Protein AF-X0JED9-F1 (afdb_monomer)

Organism: Fusarium odoratissimum (strain NRRL 54006) (NCBI:txid1089451)

InterPro domains:
  IPR029058 Alpha/Beta hydrolase fold [G3DSA:3.40.50.1820] (2-288)
  IPR029058 Alpha/Beta hydrolase fold [SSF53474] (57-194)

Mean predicted aligned error: 8.07 Å

Radius of gyration: 22.54 Å; Cα contacts (8 Å, |Δi|>4): 363; chains: 1; bounding box: 73×52×58 Å

Nearest PDB structures (foldseek):
  9cf0-assembly1_P  TM=1.357E-01  e=6.169E+00  Parasitella parasitica

Foldseek 3Di:
DCVVDPPVVVVVVCVVVLNDDDDDDQPVQQWHQDPAPLGIDGDDDPCPPDPPDDPPPQQDADEFEDEQQACLVLLVLLLDDLVRLLVLLQVLDPHSVLSVVLCVLLVSDNPDDSVSNSNSVRNLLRCLPPVLSSVVVLVRQLVVQLVVCVVVVHHSQLRNYAYEYEQAFQLDDDPGHLGRYRCSCVCQ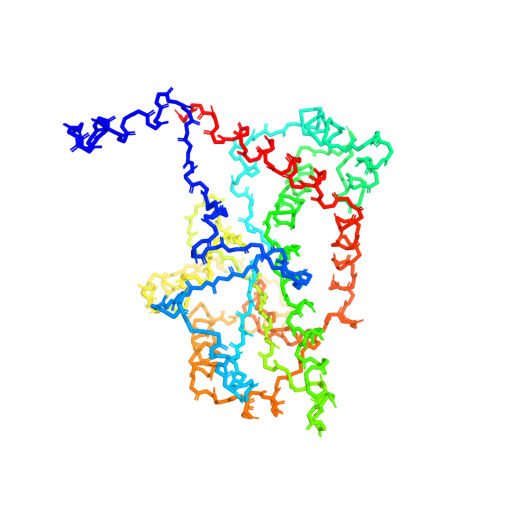QPCPCVVVQVVSQVVVVVVPDDDDPDPPPPPPPLDGSNVLSVVNNCVVVCSVPDGSVRCSVPDGSQWYFYQHRSRDTDIDGCVPDPVNVSSVVSSVSCVVCVSSSVSSSCSSSSSSSSDDD

Sequence (309 aa):
MLGRIPAKDLVNSISELHWAFFVLVIDQLTIRDSNLSCGISVHLGQDGLSDQTKSADENIQVMLSSTDQEFRDFARMANWNFPKFHSLVASSYPSQAAAEEVLEAYGILPTSSDAELFEAFSEFISDATMLHKVYRASEFFKTHRGKQALLHGKDPKHVGVQYCHFEFGNPFSGPMQGIAHHGVELIYAFGNFHNALEKADQELTEAAIPEIPSNAEAAEERKSNIDLGCELQDMLIRFVVEDCRETDQRADPDEIATFRHDRSVRMESWSSSEKWVARTKKFKLLDKDFNSLTTATKKLVGGVIGMRL

pLDDT: mean 85.27, std 15.2, range [36.62, 97.94]

Solvent-accessible surface area (backbone atoms only — not comparable to full-atom values): 17630 Å² total; per-residue (Å²): 125,70,94,76,57,54,70,68,59,57,58,51,47,31,64,78,65,52,50,81,73,89,72,90,66,78,70,72,68,48,30,26,80,34,96,55,100,71,59,56,40,78,50,92,67,90,57,89,82,51,94,70,73,70,74,90,78,74,71,74,66,44,77,47,71,45,43,68,29,43,31,37,68,56,44,60,73,51,66,69,51,65,72,61,48,50,52,52,40,33,77,32,34,101,36,61,68,65,28,49,57,55,35,55,76,45,61,53,48,95,83,51,51,75,68,54,39,50,54,25,48,13,49,50,47,12,34,74,71,43,50,42,55,51,50,51,51,50,53,48,50,47,54,55,39,19,53,52,22,53,77,70,76,42,62,47,69,54,4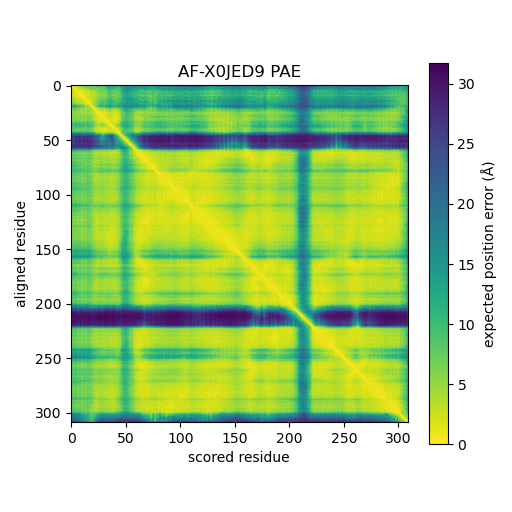8,35,50,46,42,38,37,37,40,39,33,32,77,55,91,61,101,54,45,65,38,17,32,62,70,46,64,62,56,34,56,72,60,85,38,54,74,61,35,53,49,43,48,50,54,57,61,64,68,69,67,82,86,80,82,90,65,89,79,76,72,66,78,64,50,49,58,60,56,42,20,51,54,48,31,51,51,54,50,47,64,70,70,47,52,54,68,61,43,31,76,72,50,54,64,53,40,29,48,34,34,32,68,63,45,47,75,45,82,43,32,51,85,75,32,67,69,41,41,54,51,49,52,52,42,55,58,49,57,76,46,47,67,29,47,54,46,20,51,48,52,57,55,48,58,44,57,57,49,86,128

Structure (mmCIF, N/CA/C/O backbone):
data_AF-X0JED9-F1
#
_entry.id   AF-X0JED9-F1
#
loop_
_atom_site.group_PDB
_atom_site.id
_atom_site.type_symbol
_atom_site.label_atom_id
_atom_site.label_alt_id
_atom_site.label_comp_id
_atom_site.label_asym_id
_atom_site.label_entity_id
_atom_site.label_seq_id
_atom_site.pdbx_PDB_ins_code
_atom_site.Cartn_x
_atom_site.Cartn_y
_atom_site.Cartn_z
_atom_site.occupancy
_atom_site.B_iso_or_equiv
_atom_site.auth_seq_id
_atom_site.auth_comp_id
_atom_site.auth_asym_id
_atom_site.auth_atom_id
_atom_site.pdbx_PDB_model_num
ATOM 1 N N . MET A 1 1 ? -29.766 -2.935 -24.382 1.00 64.94 1 MET A N 1
ATOM 2 C CA . MET A 1 1 ? -29.352 -3.471 -25.702 1.00 64.94 1 MET A CA 1
ATOM 3 C C . MET A 1 1 ? -27.983 -4.171 -25.671 1.00 64.94 1 MET A C 1
ATOM 5 O O . MET A 1 1 ? -27.750 -5.003 -26.532 1.00 64.94 1 MET A O 1
ATOM 9 N N . LEU A 1 2 ? -27.133 -3.938 -24.655 1.00 79.19 2 LEU A N 1
ATOM 10 C CA . LEU A 1 2 ? -25.829 -4.611 -24.489 1.00 79.19 2 LEU A CA 1
ATOM 11 C C . LEU A 1 2 ? -25.910 -6.134 -24.255 1.00 79.19 2 LEU A C 1
ATOM 13 O O . LEU A 1 2 ? -25.037 -6.860 -24.703 1.00 79.19 2 LEU A O 1
ATOM 17 N N . GLY A 1 3 ? -26.982 -6.641 -23.631 1.00 83.94 3 GLY A N 1
ATOM 18 C CA . GLY A 1 3 ? -27.138 -8.073 -23.303 1.00 83.94 3 GLY A CA 1
ATOM 19 C C . GLY A 1 3 ? -27.306 -9.033 -24.492 1.00 83.94 3 GLY A C 1
ATOM 20 O O . GLY A 1 3 ? -27.598 -10.204 -24.286 1.00 83.94 3 GLY A O 1
ATOM 21 N N . ARG A 1 4 ? -27.179 -8.544 -25.731 1.00 90.88 4 ARG A N 1
ATOM 22 C CA . ARG A 1 4 ? -27.174 -9.356 -26.961 1.00 90.88 4 ARG A CA 1
ATOM 23 C C . ARG A 1 4 ? -25.842 -9.283 -27.713 1.00 90.88 4 ARG A C 1
ATOM 25 O O . ARG A 1 4 ? -25.701 -9.943 -28.737 1.00 90.88 4 ARG A O 1
ATOM 32 N N . ILE A 1 5 ? -24.900 -8.468 -27.238 1.00 90.12 5 ILE A N 1
ATOM 33 C CA . ILE A 1 5 ? -23.574 -8.324 -27.837 1.00 90.12 5 ILE A CA 1
ATOM 34 C C . ILE A 1 5 ? -22.709 -9.500 -27.358 1.00 90.12 5 ILE A C 1
ATOM 36 O O . ILE A 1 5 ? -22.703 -9.786 -26.157 1.00 90.12 5 ILE A O 1
ATOM 40 N N . PRO A 1 6 ? -21.985 -10.194 -28.252 1.00 93.12 6 PRO A N 1
ATOM 41 C CA . PRO A 1 6 ? -21.033 -11.223 -27.855 1.00 93.12 6 PRO A CA 1
ATOM 42 C C . PRO A 1 6 ? -20.007 -10.694 -26.846 1.00 93.12 6 PRO A C 1
ATOM 44 O O . PRO A 1 6 ? -19.485 -9.591 -26.993 1.00 93.12 6 PRO A O 1
ATOM 47 N N . ALA A 1 7 ? -19.658 -11.504 -25.842 1.00 90.50 7 ALA A N 1
ATOM 48 C CA . ALA A 1 7 ? -18.704 -11.107 -24.802 1.00 90.50 7 ALA A CA 1
ATOM 49 C C . ALA A 1 7 ? -17.351 -10.649 -25.376 1.00 90.50 7 ALA A C 1
ATOM 51 O O . ALA A 1 7 ? -16.759 -9.699 -24.876 1.00 90.50 7 ALA A O 1
ATOM 52 N N . LYS A 1 8 ? -16.896 -11.277 -26.468 1.00 90.81 8 LYS A N 1
ATOM 53 C CA . LYS A 1 8 ? -15.679 -10.875 -27.185 1.00 90.81 8 LYS A CA 1
ATOM 54 C C . LYS A 1 8 ? -15.751 -9.428 -27.676 1.00 90.81 8 LYS A C 1
ATOM 56 O O . LYS A 1 8 ? -14.787 -8.690 -27.518 1.00 90.81 8 LYS A O 1
ATOM 61 N N . ASP A 1 9 ? -16.885 -9.022 -28.232 1.00 89.50 9 ASP A N 1
ATOM 62 C CA . ASP A 1 9 ? -17.054 -7.676 -28.780 1.00 89.50 9 ASP A CA 1
ATOM 63 C C . ASP A 1 9 ? -17.159 -6.641 -27.651 1.00 89.50 9 ASP A C 1
ATOM 65 O O . ASP A 1 9 ? -16.608 -5.548 -27.760 1.00 89.50 9 ASP A O 1
ATOM 69 N N . LEU A 1 10 ? -17.767 -7.013 -26.517 1.00 86.19 10 LEU A N 1
ATOM 70 C CA . LEU A 1 10 ? -17.747 -6.192 -25.302 1.00 86.19 10 LEU A CA 1
ATOM 71 C C . LEU A 1 10 ? -16.317 -5.994 -24.779 1.00 86.19 10 LEU A C 1
ATOM 73 O O . LEU A 1 10 ? -15.937 -4.868 -24.472 1.00 86.19 10 LEU A O 1
ATOM 77 N N . VAL A 1 11 ? -15.500 -7.048 -24.726 1.00 83.94 11 VAL A N 1
ATOM 78 C CA . VAL A 1 11 ? -14.093 -6.938 -24.305 1.00 83.94 11 VAL A CA 1
ATOM 79 C C . VAL A 1 11 ? -13.272 -6.117 -25.301 1.00 83.94 11 VAL A C 1
ATOM 81 O O . VAL A 1 11 ? -12.475 -5.283 -24.888 1.00 83.94 11 VAL A O 1
ATOM 84 N N . ASN A 1 12 ? -13.492 -6.276 -26.605 1.00 84.25 12 ASN A N 1
ATOM 85 C CA . ASN A 1 12 ? -12.796 -5.466 -27.608 1.00 84.25 12 ASN A CA 1
ATOM 86 C C . ASN A 1 12 ? -13.137 -3.975 -27.474 1.00 84.25 12 ASN A C 1
ATOM 88 O O . ASN A 1 12 ? -12.248 -3.132 -27.586 1.00 84.25 12 ASN A O 1
ATOM 92 N N . SER A 1 13 ? -14.393 -3.649 -27.148 1.00 81.81 13 SER A N 1
ATOM 93 C CA . SER A 1 13 ? -14.812 -2.258 -26.951 1.00 81.81 13 SER A CA 1
ATOM 94 C C . SER A 1 13 ? -14.071 -1.558 -25.805 1.00 81.81 13 SER A C 1
ATOM 96 O O . SER A 1 13 ? -13.853 -0.354 -25.865 1.00 81.81 13 SER A O 1
ATOM 98 N N . ILE A 1 14 ? -13.611 -2.300 -24.790 1.00 78.31 14 ILE A N 1
ATOM 99 C CA . ILE A 1 14 ? -12.797 -1.768 -23.685 1.00 78.31 14 ILE A CA 1
ATOM 100 C C . ILE A 1 14 ? -11.482 -1.189 -24.230 1.00 78.31 14 ILE A C 1
ATOM 102 O O . ILE A 1 14 ? -11.111 -0.064 -23.894 1.00 78.31 14 ILE A O 1
ATOM 106 N N . SER A 1 15 ? -10.825 -1.921 -25.135 1.00 71.50 15 SER A N 1
ATOM 107 C CA . SER A 1 15 ? -9.598 -1.469 -25.796 1.00 71.50 15 SER A CA 1
ATOM 108 C C . SER A 1 15 ? -9.847 -0.260 -26.703 1.00 71.50 15 SER A C 1
ATOM 110 O O . SER A 1 15 ? -9.086 0.705 -26.643 1.00 71.50 15 SER A O 1
ATOM 112 N N . GLU A 1 16 ? -10.929 -0.273 -27.490 1.00 74.62 16 GLU A N 1
ATOM 113 C CA . GLU A 1 16 ? -11.302 0.843 -28.375 1.00 74.62 16 GLU A CA 1
ATOM 114 C C . GLU A 1 16 ? -11.632 2.128 -27.604 1.00 74.62 16 GLU A C 1
ATOM 116 O O . GLU A 1 16 ? -11.324 3.229 -28.057 1.00 74.62 16 GLU A O 1
ATOM 121 N N . LEU A 1 17 ? -12.235 1.992 -26.422 1.00 71.00 17 LEU A N 1
ATOM 122 C CA . LEU A 1 17 ? -12.602 3.109 -25.554 1.00 71.00 17 LEU A CA 1
ATOM 123 C C . LEU A 1 17 ? -11.447 3.589 -24.665 1.00 71.00 17 LEU A C 1
ATOM 125 O O . LEU A 1 17 ? -11.649 4.511 -23.876 1.00 71.00 17 LEU A O 1
ATOM 129 N N . HIS A 1 18 ? -10.261 2.973 -24.759 1.00 64.56 18 HIS A N 1
ATOM 130 C CA . HIS A 1 18 ? -9.149 3.191 -23.824 1.00 64.56 18 HIS A CA 1
ATOM 131 C C . HIS A 1 18 ? -9.581 3.066 -22.352 1.00 64.56 18 HIS A C 1
ATOM 133 O O . HIS A 1 18 ? -9.071 3.739 -21.455 1.00 64.56 18 HIS A O 1
ATOM 139 N N . TRP A 1 19 ? -10.562 2.203 -22.108 1.00 64.38 19 TRP A N 1
ATOM 140 C CA . TRP A 1 19 ? -11.079 1.899 -20.788 1.00 64.38 19 TRP A CA 1
ATOM 141 C C . TRP A 1 19 ? -10.193 0.787 -20.221 1.00 64.38 19 TRP A C 1
ATOM 143 O O . TRP A 1 19 ? -10.040 -0.226 -20.880 1.00 64.38 19 TRP A O 1
ATOM 153 N N . ALA A 1 20 ? -9.587 0.916 -19.036 1.00 60.31 20 ALA A N 1
ATOM 154 C CA . ALA A 1 20 ? -8.861 -0.228 -18.440 1.00 60.31 20 ALA A CA 1
ATOM 155 C C . ALA A 1 20 ? -9.461 -0.759 -17.145 1.00 60.31 20 ALA A C 1
ATOM 157 O O . ALA A 1 20 ? -9.173 -1.891 -16.775 1.00 60.31 20 ALA A O 1
ATOM 158 N N . PHE A 1 21 ? -10.324 0.006 -16.472 1.00 66.19 21 PHE A N 1
ATOM 159 C CA . PHE A 1 21 ? -10.917 -0.432 -15.210 1.00 66.19 21 PHE A CA 1
ATOM 160 C C . PHE A 1 21 ? -12.379 -0.030 -15.097 1.00 66.19 21 PHE A C 1
ATOM 162 O O . PHE A 1 21 ? -12.729 1.140 -15.243 1.00 66.19 21 PHE A O 1
ATOM 169 N N . PHE A 1 22 ? -13.239 -0.991 -14.772 1.00 73.88 22 PHE A N 1
ATOM 170 C CA . PHE A 1 22 ? -14.565 -0.695 -14.244 1.00 73.88 22 PHE A CA 1
ATOM 171 C C . PHE A 1 22 ? -14.414 -0.377 -12.761 1.00 73.88 22 PHE A C 1
ATOM 173 O O . PHE A 1 22 ? -14.139 -1.258 -11.950 1.00 73.88 22 PHE A O 1
ATOM 180 N N . VAL A 1 23 ? -14.517 0.906 -12.425 1.00 75.44 23 VAL A N 1
ATOM 181 C CA . VAL A 1 23 ? -14.391 1.363 -11.040 1.00 75.44 23 VAL A CA 1
ATOM 182 C C . VAL A 1 23 ? -15.655 1.033 -10.255 1.00 75.44 23 VAL A C 1
ATOM 184 O O . VAL A 1 23 ? -16.762 1.081 -10.793 1.00 75.44 23 VAL A O 1
ATOM 187 N N . LEU A 1 24 ? -15.488 0.725 -8.969 1.00 81.19 24 LEU A N 1
ATOM 188 C CA . LEU A 1 24 ? -16.611 0.625 -8.044 1.00 81.19 24 LEU A CA 1
ATOM 189 C C . LEU A 1 24 ? -17.344 1.971 -7.985 1.00 81.19 24 LEU A C 1
ATOM 191 O O . LEU A 1 24 ? -16.713 3.029 -7.921 1.00 81.19 24 LEU A O 1
ATOM 195 N N . VAL A 1 25 ? -18.675 1.919 -8.002 1.00 86.69 25 VAL A N 1
ATOM 196 C CA . VAL A 1 25 ? -19.547 3.094 -7.912 1.00 86.69 25 VAL A CA 1
ATOM 197 C C . VAL A 1 25 ? -20.403 3.011 -6.658 1.00 86.69 25 VAL A C 1
ATOM 199 O O . VAL A 1 25 ? -20.747 1.923 -6.202 1.00 86.69 25 VAL A O 1
ATOM 202 N N . ILE A 1 26 ? -20.752 4.174 -6.112 1.00 89.69 26 ILE A N 1
ATOM 203 C CA . ILE A 1 26 ? -21.736 4.277 -5.037 1.00 89.69 26 ILE A CA 1
ATOM 204 C C . ILE A 1 26 ? -23.109 4.055 -5.678 1.00 89.69 26 ILE A C 1
ATOM 206 O O . ILE A 1 26 ? -23.635 4.934 -6.360 1.00 89.69 26 ILE A O 1
ATOM 210 N N . ASP A 1 27 ? -23.648 2.852 -5.510 1.00 89.50 27 ASP A N 1
ATOM 211 C CA . ASP A 1 27 ? -24.930 2.423 -6.079 1.00 89.50 27 ASP A CA 1
ATOM 212 C C . ASP A 1 27 ? -26.108 2.651 -5.116 1.00 89.50 27 ASP A C 1
ATOM 214 O O . ASP A 1 27 ? -27.257 2.430 -5.491 1.00 89.50 27 ASP A O 1
ATOM 218 N N . GLN A 1 28 ? -25.825 3.092 -3.883 1.00 89.50 28 GLN A N 1
ATOM 219 C CA . GLN A 1 28 ? -26.780 3.218 -2.774 1.00 89.50 28 GLN A CA 1
ATOM 220 C C . GLN A 1 28 ? -27.461 1.890 -2.384 1.00 89.50 28 GLN A C 1
ATOM 222 O O . GLN A 1 28 ? -28.406 1.879 -1.594 1.00 89.50 28 GLN A O 1
ATOM 227 N N . LEU A 1 29 ? -26.958 0.759 -2.884 1.00 85.94 29 LEU A N 1
ATOM 228 C CA . LEU A 1 29 ? -27.451 -0.586 -2.601 1.00 85.94 29 LEU A CA 1
ATOM 229 C C . LEU A 1 29 ? -26.391 -1.369 -1.829 1.00 85.94 29 LEU A C 1
ATOM 231 O O . LEU A 1 29 ? -26.563 -1.592 -0.629 1.00 85.94 29 LEU A O 1
ATOM 235 N N . THR A 1 30 ? -25.298 -1.713 -2.509 1.00 87.44 30 THR A N 1
ATOM 236 C CA . THR A 1 30 ? -24.154 -2.475 -1.993 1.00 87.44 30 THR A CA 1
ATOM 237 C C . THR A 1 30 ? -23.098 -1.547 -1.405 1.00 87.44 30 THR A C 1
ATOM 239 O O . THR A 1 30 ? -22.511 -1.854 -0.372 1.00 87.44 30 THR A O 1
ATOM 242 N N . ILE A 1 31 ? -22.860 -0.403 -2.050 1.00 90.19 31 ILE A N 1
ATOM 243 C CA . ILE A 1 31 ? -21.913 0.626 -1.622 1.00 90.19 31 ILE A CA 1
ATOM 244 C C . ILE A 1 31 ? -22.703 1.915 -1.431 1.00 90.19 31 ILE A C 1
ATOM 246 O O . ILE A 1 31 ? -23.250 2.481 -2.380 1.00 90.19 31 ILE A O 1
ATOM 250 N N . ARG A 1 32 ? -22.757 2.383 -0.187 1.00 90.12 32 ARG A N 1
ATOM 251 C CA . ARG A 1 32 ? -23.483 3.596 0.204 1.00 90.12 32 ARG A CA 1
ATOM 252 C C . ARG A 1 32 ? -22.521 4.628 0.752 1.00 90.12 32 ARG A C 1
ATOM 254 O O . ARG A 1 32 ? -21.456 4.270 1.260 1.00 90.12 32 ARG A O 1
ATOM 261 N N . ASP A 1 33 ? -22.927 5.889 0.720 1.00 89.69 33 ASP A N 1
ATOM 262 C CA . ASP A 1 33 ? -22.232 6.922 1.481 1.00 89.69 33 ASP A CA 1
ATOM 263 C C . ASP A 1 33 ? -22.241 6.560 2.970 1.00 89.69 33 ASP A C 1
ATOM 265 O O . ASP A 1 33 ? -23.255 6.132 3.528 1.00 89.69 33 ASP A O 1
ATOM 269 N N . SER A 1 34 ? -21.085 6.688 3.615 1.00 87.44 34 SER A N 1
ATOM 270 C CA . SER A 1 34 ? -20.987 6.510 5.060 1.00 87.44 34 SER A CA 1
ATOM 271 C C . SER A 1 34 ? -21.331 7.806 5.775 1.00 87.44 34 SER A C 1
ATOM 273 O O . SER A 1 34 ? -20.862 8.876 5.395 1.00 87.44 34 SER A O 1
ATOM 275 N N . ASN A 1 35 ? -22.070 7.704 6.877 1.00 85.69 35 ASN A N 1
ATOM 276 C CA . ASN A 1 35 ? -22.173 8.791 7.852 1.00 85.69 35 ASN A CA 1
ATOM 277 C C . ASN A 1 35 ? -20.954 8.851 8.797 1.00 85.69 35 ASN A C 1
ATOM 279 O O . ASN A 1 35 ? -20.870 9.741 9.643 1.00 85.69 35 ASN A O 1
ATOM 283 N N . LEU A 1 36 ? -20.014 7.910 8.666 1.00 85.31 36 LEU A N 1
ATOM 284 C CA . LEU A 1 36 ? -18.731 7.904 9.360 1.00 85.31 36 LEU A CA 1
ATOM 285 C C . LEU A 1 36 ? -17.639 8.524 8.478 1.00 85.31 36 LEU A C 1
ATOM 287 O O . LEU A 1 36 ? -17.768 8.653 7.262 1.00 85.31 36 LEU A O 1
ATOM 291 N N . SER A 1 37 ? -16.491 8.831 9.078 1.00 80.44 37 SER A N 1
ATOM 292 C CA . SER A 1 37 ? -15.340 9.435 8.393 1.00 80.44 37 SER A CA 1
ATOM 293 C C . SER A 1 37 ? -14.572 8.491 7.444 1.00 80.44 37 SER A C 1
ATOM 295 O O . SER A 1 37 ? -13.426 8.778 7.108 1.00 80.44 37 SER A O 1
ATOM 297 N N . CYS A 1 38 ? -15.166 7.370 7.020 1.00 81.38 38 CYS A N 1
ATOM 298 C CA . CYS A 1 38 ? -14.581 6.398 6.084 1.00 81.38 38 CYS A CA 1
ATOM 299 C C . CYS A 1 38 ? -15.079 6.550 4.636 1.00 81.38 38 CYS A C 1
ATOM 301 O O . CYS A 1 38 ? -14.659 5.798 3.760 1.00 81.38 38 CYS A O 1
ATOM 303 N N . GLY A 1 39 ? -15.974 7.507 4.369 1.00 83.44 39 GLY A N 1
ATOM 304 C CA . GLY A 1 39 ? -16.482 7.820 3.030 1.00 83.44 39 GLY A CA 1
ATOM 305 C C . GLY A 1 39 ? -17.567 6.862 2.535 1.00 83.44 39 GLY A C 1
ATOM 306 O O . GLY A 1 39 ? -18.629 7.325 2.136 1.00 83.44 39 GLY A O 1
ATOM 307 N N . ILE A 1 40 ? -17.351 5.546 2.621 1.00 88.56 40 ILE A N 1
ATOM 308 C CA . ILE A 1 40 ? -18.321 4.531 2.172 1.00 88.56 40 ILE A CA 1
ATOM 309 C C . ILE A 1 40 ? -18.677 3.513 3.259 1.00 88.56 40 ILE A C 1
ATOM 311 O O . ILE A 1 40 ? -17.910 3.287 4.196 1.00 88.56 40 ILE A O 1
ATOM 315 N N . SER A 1 41 ? -19.846 2.895 3.120 1.00 86.50 41 SER A N 1
ATOM 316 C CA . SER A 1 41 ? -20.268 1.704 3.857 1.00 86.50 41 SER A CA 1
ATOM 317 C C . SER A 1 41 ? -20.647 0.603 2.866 1.00 86.50 41 SER A C 1
ATOM 319 O O . SER A 1 41 ? -21.276 0.876 1.841 1.00 86.50 41 SER A O 1
ATOM 321 N N . VAL A 1 42 ? -20.229 -0.634 3.148 1.00 86.75 42 VAL A N 1
ATOM 322 C CA . VAL A 1 42 ? -20.474 -1.795 2.280 1.00 86.75 42 VAL A CA 1
ATOM 323 C C . VAL A 1 42 ? -21.503 -2.706 2.936 1.00 86.75 42 VAL A C 1
ATOM 325 O O . VAL A 1 42 ? -21.344 -3.103 4.088 1.00 86.75 42 VAL A O 1
ATOM 328 N N . HIS A 1 43 ? -22.552 -3.041 2.191 1.00 83.12 43 HIS A N 1
ATOM 329 C CA . HIS A 1 43 ? -23.703 -3.811 2.655 1.00 83.12 43 HIS A CA 1
ATOM 330 C C . HIS A 1 43 ? -23.776 -5.121 1.868 1.00 83.12 43 HIS A C 1
ATOM 332 O O . HIS A 1 43 ? -24.244 -5.154 0.733 1.00 83.12 43 HIS A O 1
ATOM 338 N N . LEU A 1 44 ? -23.278 -6.205 2.470 1.00 74.94 44 LEU A N 1
ATOM 339 C CA . LEU A 1 44 ? -23.252 -7.551 1.886 1.00 74.94 44 LEU A CA 1
ATOM 340 C C . LEU A 1 44 ? -24.332 -8.427 2.547 1.00 74.94 44 LEU A C 1
ATOM 342 O O . LEU A 1 44 ? -24.024 -9.297 3.357 1.00 74.94 44 LEU A O 1
ATOM 346 N N . GLY A 1 45 ? -25.612 -8.171 2.262 1.00 66.50 45 GLY A N 1
ATOM 347 C CA . GLY A 1 45 ? -26.722 -8.938 2.843 1.00 66.50 45 GLY A CA 1
ATOM 348 C C . GLY A 1 45 ? -28.079 -8.661 2.192 1.00 66.50 45 GLY A C 1
ATOM 349 O O . GLY A 1 45 ? -28.248 -7.667 1.489 1.00 66.50 45 GLY A O 1
ATOM 350 N N . GLN A 1 46 ? -29.059 -9.541 2.437 1.00 56.41 46 GLN A N 1
ATOM 351 C CA . GLN A 1 46 ? -30.461 -9.338 2.026 1.00 56.41 46 GLN A CA 1
ATOM 352 C C . GLN A 1 46 ? -31.190 -8.285 2.883 1.00 56.41 46 GLN A C 1
ATOM 354 O O . GLN A 1 46 ? -32.297 -7.873 2.541 1.00 56.41 46 GLN A O 1
ATOM 359 N N . ASP A 1 47 ? -30.554 -7.809 3.955 1.00 53.50 47 ASP A N 1
ATOM 360 C CA . ASP A 1 47 ? -31.135 -6.959 5.002 1.00 53.50 47 ASP A CA 1
ATOM 361 C C . ASP A 1 47 ? -31.364 -5.499 4.584 1.00 53.50 47 ASP A C 1
ATOM 363 O O . ASP A 1 47 ? -31.592 -4.635 5.427 1.00 53.50 47 ASP A O 1
ATOM 367 N N . GLY A 1 48 ? -31.395 -5.195 3.282 1.00 47.78 48 GLY A N 1
ATOM 368 C CA . GLY A 1 48 ? -31.754 -3.870 2.764 1.00 47.78 48 GLY A CA 1
ATOM 369 C C . GLY A 1 48 ? -33.161 -3.377 3.153 1.00 47.78 48 GLY A C 1
ATOM 370 O O . GLY A 1 48 ? -33.559 -2.310 2.696 1.00 47.78 48 GLY A O 1
ATOM 371 N N . LEU A 1 49 ? -33.906 -4.137 3.967 1.00 48.75 49 LEU A N 1
ATOM 372 C CA . LEU A 1 49 ? -35.259 -3.848 4.446 1.00 48.75 49 LEU A CA 1
ATOM 373 C C . LEU A 1 49 ? -35.431 -3.931 5.974 1.00 48.75 49 LEU A C 1
ATOM 375 O O . LEU A 1 49 ? -36.527 -3.645 6.454 1.00 48.75 49 LEU A O 1
ATOM 379 N N . SER A 1 50 ? -34.411 -4.312 6.750 1.00 48.53 50 SER A N 1
ATOM 380 C CA . SER A 1 50 ? -34.528 -4.353 8.212 1.00 48.53 50 SER A CA 1
ATOM 381 C C . SER A 1 50 ? -33.426 -3.541 8.876 1.00 48.53 50 SER A C 1
ATOM 383 O O . SER A 1 50 ? -32.268 -3.947 8.867 1.00 48.53 50 SER A O 1
ATOM 385 N N . ASP A 1 51 ? -33.814 -2.457 9.550 1.00 48.69 51 ASP A N 1
ATOM 386 C CA . ASP A 1 51 ? -32.976 -1.636 10.442 1.00 48.69 51 ASP A CA 1
ATOM 387 C C . ASP A 1 51 ? -32.503 -2.392 11.705 1.00 48.69 51 ASP A C 1
ATOM 389 O O . ASP A 1 51 ? -32.177 -1.790 12.729 1.00 48.69 51 ASP A O 1
ATOM 393 N N . GLN A 1 52 ? -32.481 -3.727 11.681 1.00 44.59 52 GLN A N 1
ATOM 394 C CA . GLN A 1 52 ? -31.942 -4.516 12.777 1.00 44.59 52 GLN A CA 1
ATOM 395 C C . GLN A 1 52 ? -30.420 -4.468 12.702 1.00 44.59 52 GLN A C 1
ATOM 397 O O . GLN A 1 52 ? -29.762 -5.311 12.096 1.00 44.59 52 GLN A O 1
ATOM 402 N N . THR A 1 53 ? -29.856 -3.449 13.345 1.00 48.53 53 THR A N 1
ATOM 403 C CA . THR A 1 53 ? -28.454 -3.417 13.748 1.00 48.53 53 THR A CA 1
ATOM 404 C C . THR A 1 53 ? -28.134 -4.721 14.474 1.00 48.53 53 THR A C 1
ATOM 406 O O . THR A 1 53 ? -28.592 -4.924 15.601 1.00 48.53 53 THR A O 1
ATOM 409 N N . LYS A 1 54 ? -27.360 -5.611 13.834 1.00 50.25 54 LYS A N 1
ATOM 410 C CA . LYS A 1 54 ? -26.689 -6.717 14.533 1.00 50.25 54 LYS A CA 1
ATOM 411 C C . LYS A 1 54 ? -26.002 -6.147 15.774 1.00 50.25 54 LYS A C 1
ATOM 413 O O . LYS A 1 54 ? -25.486 -5.028 15.728 1.00 50.25 54 LYS A O 1
ATOM 418 N N . SER A 1 55 ? -26.033 -6.886 16.884 1.00 46.62 55 SER A N 1
ATOM 419 C CA . SER A 1 55 ? -25.414 -6.434 18.129 1.00 46.62 55 SER A CA 1
ATOM 420 C C . SER A 1 55 ? -23.961 -6.054 17.864 1.00 46.62 55 SER A C 1
ATOM 422 O O . SER A 1 55 ? -23.206 -6.861 17.325 1.00 46.62 55 SER A O 1
ATOM 424 N N . ALA A 1 56 ? -23.584 -4.845 18.271 1.00 52.03 56 ALA A N 1
ATOM 425 C CA . ALA A 1 56 ? -22.264 -4.239 18.100 1.00 52.03 56 ALA A CA 1
ATOM 426 C C . ALA A 1 56 ? -21.103 -4.987 18.803 1.00 52.03 56 ALA A C 1
ATOM 428 O O . ALA A 1 56 ? -20.022 -4.431 18.954 1.00 52.03 56 ALA A O 1
ATOM 429 N N . ASP A 1 57 ? -21.329 -6.217 19.269 1.00 49.97 57 ASP A N 1
ATOM 430 C CA . ASP A 1 57 ? -20.440 -6.957 20.166 1.00 49.97 57 ASP A CA 1
ATOM 431 C C . ASP A 1 57 ? -19.547 -7.990 19.456 1.00 49.97 57 ASP A C 1
ATOM 433 O O . ASP A 1 57 ? -18.587 -8.469 20.057 1.00 49.97 57 ASP A O 1
ATOM 437 N N . GLU A 1 58 ? -19.789 -8.297 18.176 1.00 56.28 58 GLU A N 1
ATOM 438 C CA . GLU A 1 58 ? -18.838 -9.064 17.361 1.00 56.28 58 GLU A CA 1
ATOM 439 C C . GLU A 1 58 ? -17.876 -8.090 16.677 1.00 56.28 58 GLU A C 1
ATOM 441 O O . GLU A 1 58 ? -18.073 -7.663 15.537 1.00 56.28 58 GLU A O 1
ATOM 446 N N . ASN A 1 59 ? -16.827 -7.693 17.400 1.00 67.19 59 ASN A N 1
ATOM 447 C CA . ASN A 1 59 ? -15.692 -7.045 16.759 1.00 67.19 59 ASN A CA 1
ATOM 448 C C . ASN A 1 59 ? -15.135 -8.027 15.719 1.00 67.19 59 ASN A C 1
ATOM 450 O O . ASN A 1 59 ? -14.769 -9.145 16.049 1.00 67.19 59 ASN A O 1
ATOM 454 N N . ILE A 1 60 ? -15.098 -7.634 14.450 1.00 80.56 60 ILE A N 1
ATOM 455 C CA . ILE A 1 60 ? -14.373 -8.382 13.420 1.00 80.56 60 ILE A CA 1
ATOM 456 C C . ILE A 1 60 ? -12.945 -7.860 13.443 1.00 80.56 60 ILE A C 1
ATOM 458 O O . ILE A 1 60 ? -12.731 -6.656 13.272 1.00 80.56 60 ILE A O 1
ATOM 462 N N . GLN A 1 61 ? -11.958 -8.724 13.647 1.00 87.69 61 GLN A N 1
ATOM 463 C CA . GLN A 1 61 ? -10.573 -8.286 13.540 1.00 87.69 61 GLN A CA 1
ATOM 464 C C . GLN A 1 61 ? -10.228 -7.867 12.116 1.00 87.69 61 GLN A C 1
ATOM 466 O O . GLN A 1 61 ? -10.769 -8.389 11.144 1.00 87.69 61 GLN A O 1
ATOM 471 N N . VAL A 1 62 ? -9.308 -6.918 11.988 1.00 90.69 62 VAL A N 1
ATOM 472 C CA . VAL A 1 62 ? -8.838 -6.444 10.690 1.00 90.69 62 VAL A CA 1
ATOM 473 C C . VAL A 1 62 ? -7.321 -6.450 10.691 1.00 90.69 62 VAL A C 1
ATOM 475 O O . VAL A 1 62 ? -6.689 -5.835 11.547 1.00 90.69 62 VAL A O 1
ATOM 478 N N . MET A 1 63 ? -6.755 -7.118 9.695 1.00 93.88 63 MET A N 1
ATOM 479 C CA . MET A 1 63 ? -5.346 -7.035 9.353 1.00 93.88 63 MET A CA 1
ATOM 480 C C . MET A 1 63 ? -5.224 -6.291 8.031 1.00 93.88 63 MET A C 1
ATOM 482 O O . MET A 1 63 ? -5.920 -6.591 7.060 1.00 93.88 63 MET A O 1
ATOM 486 N N . LEU A 1 64 ? -4.365 -5.284 8.025 1.00 95.44 64 LEU A N 1
ATOM 487 C CA . LEU A 1 64 ? -4.066 -4.452 6.873 1.00 95.44 64 LEU A CA 1
ATOM 488 C C . LEU A 1 64 ? -2.599 -4.643 6.517 1.00 95.44 64 LEU A C 1
ATOM 490 O O . LEU A 1 64 ? -1.760 -4.790 7.402 1.00 95.44 64 LEU A O 1
ATOM 494 N N . SER A 1 65 ? -2.273 -4.601 5.234 1.00 95.62 65 SER A N 1
ATOM 495 C CA . SER A 1 65 ? -0.886 -4.692 4.808 1.00 95.62 65 SER A CA 1
ATOM 496 C C . SER A 1 65 ? -0.594 -3.809 3.615 1.00 95.62 65 SER A C 1
ATOM 498 O O . SER A 1 65 ? -1.501 -3.399 2.889 1.00 95.62 65 SER A O 1
ATOM 500 N N . SER A 1 66 ? 0.686 -3.526 3.420 1.00 96.75 66 SER A N 1
ATOM 501 C CA . SER A 1 66 ? 1.185 -2.965 2.173 1.00 96.75 66 SER A CA 1
ATOM 502 C C . SER A 1 66 ? 2.629 -3.374 1.933 1.00 96.75 66 SER A C 1
ATOM 504 O O . SER A 1 66 ? 3.384 -3.630 2.877 1.00 96.75 66 SER A O 1
ATOM 506 N N . THR A 1 67 ? 3.028 -3.368 0.673 1.00 97.19 67 THR A N 1
ATOM 507 C CA . THR A 1 67 ? 4.425 -3.522 0.276 1.00 97.19 67 THR A CA 1
ATOM 508 C C . THR A 1 67 ? 5.116 -2.158 0.218 1.00 97.19 67 THR A C 1
ATOM 510 O O . THR A 1 67 ? 4.466 -1.108 0.234 1.00 97.19 67 THR A O 1
ATOM 513 N N . ASP A 1 68 ? 6.447 -2.135 0.221 1.00 95.19 68 ASP A N 1
ATOM 514 C CA . ASP A 1 68 ? 7.206 -0.879 0.213 1.00 95.19 68 ASP A CA 1
ATOM 515 C C . ASP A 1 68 ? 7.069 -0.110 -1.111 1.00 95.19 68 ASP A C 1
ATOM 517 O O . ASP A 1 68 ? 6.982 1.120 -1.112 1.00 95.19 68 ASP A O 1
ATOM 521 N N . GLN A 1 69 ? 6.981 -0.836 -2.232 1.00 94.62 69 GLN A N 1
ATOM 522 C CA . GLN A 1 69 ? 7.007 -0.284 -3.588 1.00 94.62 69 GLN A CA 1
ATOM 523 C C . GLN A 1 69 ? 5.821 -0.743 -4.449 1.00 94.62 69 GLN A C 1
ATOM 525 O O . GLN A 1 69 ? 5.985 -1.163 -5.599 1.00 94.62 69 GLN A O 1
ATOM 530 N N . GLU A 1 70 ? 4.614 -0.645 -3.889 1.00 94.62 70 GLU A N 1
ATOM 531 C CA . GLU A 1 70 ? 3.332 -1.048 -4.490 1.00 94.62 70 GLU A CA 1
ATOM 532 C C . GLU A 1 70 ? 3.200 -0.666 -5.979 1.00 94.62 70 GLU A C 1
ATOM 534 O O . GLU A 1 70 ? 2.842 -1.483 -6.819 1.00 94.62 70 GLU A O 1
ATOM 539 N N . PHE A 1 71 ? 3.550 0.561 -6.362 1.00 91.38 71 PHE A N 1
ATOM 540 C CA . PHE A 1 71 ? 3.296 1.070 -7.715 1.00 91.38 71 PHE A CA 1
ATOM 541 C C . PHE A 1 71 ? 4.575 1.364 -8.522 1.00 91.38 71 PHE A C 1
ATOM 543 O O . PHE A 1 71 ? 4.521 2.107 -9.506 1.00 91.38 71 PHE A O 1
ATOM 550 N N . ARG A 1 72 ? 5.723 0.748 -8.185 1.00 91.62 72 ARG A N 1
ATOM 551 C CA . ARG A 1 72 ? 6.978 0.918 -8.960 1.00 91.62 72 ARG A CA 1
ATOM 552 C C . ARG A 1 72 ? 6.826 0.504 -10.427 1.00 91.62 72 ARG A C 1
ATOM 554 O O . ARG A 1 72 ? 7.328 1.186 -11.318 1.00 91.62 72 ARG A O 1
ATOM 561 N N . ASP A 1 73 ? 6.095 -0.579 -10.698 1.00 87.12 73 ASP A N 1
ATOM 562 C CA . ASP A 1 73 ? 5.827 -1.035 -12.069 1.00 87.12 73 ASP A CA 1
ATOM 563 C C . ASP A 1 73 ? 5.115 0.028 -12.908 1.00 87.12 73 ASP A C 1
ATOM 565 O O . ASP A 1 73 ? 5.478 0.265 -14.061 1.00 87.12 73 ASP A O 1
ATOM 569 N N . PHE A 1 74 ? 4.151 0.727 -12.306 1.00 84.00 74 PHE A N 1
ATOM 570 C CA . PHE A 1 74 ? 3.453 1.827 -12.960 1.00 84.00 74 PHE A CA 1
ATOM 571 C C . PHE A 1 74 ? 4.389 2.991 -13.259 1.00 84.00 74 PHE A C 1
ATOM 573 O O . PHE A 1 74 ? 4.363 3.502 -14.378 1.00 84.00 74 PHE A O 1
ATOM 580 N N . ALA A 1 75 ? 5.235 3.389 -12.303 1.00 85.75 75 ALA A N 1
ATOM 581 C CA . ALA A 1 75 ? 6.225 4.440 -12.530 1.00 85.75 75 ALA A CA 1
ATOM 582 C C . ALA A 1 75 ? 7.149 4.088 -13.710 1.00 85.75 75 ALA A C 1
ATOM 584 O O . ALA A 1 75 ? 7.414 4.932 -14.569 1.00 85.75 75 ALA A O 1
ATOM 585 N N . ARG A 1 76 ? 7.561 2.816 -13.810 1.00 85.75 76 ARG A N 1
ATOM 586 C CA . ARG A 1 76 ? 8.388 2.320 -14.918 1.00 85.75 76 ARG A CA 1
ATOM 587 C C . ARG A 1 76 ? 7.659 2.379 -16.256 1.00 85.75 76 ARG A C 1
ATOM 589 O O . ARG A 1 76 ? 8.225 2.862 -17.231 1.00 85.75 76 ARG A O 1
ATOM 596 N N . MET A 1 77 ? 6.415 1.907 -16.311 1.00 83.44 77 MET A N 1
ATOM 597 C CA . MET A 1 77 ? 5.605 1.937 -17.535 1.00 83.44 77 MET A CA 1
ATOM 598 C C . MET A 1 77 ? 5.325 3.365 -18.010 1.00 83.44 77 MET A C 1
ATOM 600 O O . MET A 1 77 ? 5.304 3.633 -19.209 1.00 83.44 77 MET A O 1
ATOM 604 N N . ALA A 1 78 ? 5.117 4.288 -17.074 1.00 83.81 78 ALA A N 1
ATOM 605 C CA . ALA A 1 78 ? 4.769 5.662 -17.389 1.00 83.81 78 ALA A CA 1
ATOM 606 C C . ALA A 1 78 ? 5.907 6.462 -18.034 1.00 83.81 78 ALA A C 1
ATOM 608 O O . ALA A 1 78 ? 5.639 7.418 -18.778 1.00 83.81 78 ALA A O 1
ATOM 609 N N . ASN A 1 79 ? 7.152 6.089 -17.703 1.00 82.88 79 ASN A N 1
ATOM 610 C CA . ASN A 1 79 ? 8.391 6.726 -18.144 1.00 82.88 79 ASN A CA 1
ATOM 611 C C . ASN A 1 79 ? 8.305 8.264 -18.079 1.00 82.88 79 ASN A C 1
ATOM 613 O O . ASN A 1 79 ? 8.517 8.975 -19.067 1.00 82.88 79 ASN A O 1
ATOM 617 N N . TRP A 1 80 ? 7.853 8.786 -16.933 1.00 86.75 80 TRP A N 1
ATOM 618 C CA . TRP A 1 80 ? 7.728 10.225 -16.731 1.00 86.75 80 TRP A CA 1
ATOM 619 C C . TRP A 1 80 ? 9.104 10.874 -16.609 1.00 86.75 80 TRP A C 1
ATOM 621 O O . TRP A 1 80 ? 9.995 10.345 -15.957 1.00 86.75 80 TRP A O 1
ATOM 631 N N . ASN A 1 81 ? 9.234 12.073 -17.168 1.00 91.06 81 ASN A N 1
ATOM 632 C CA . ASN A 1 81 ? 10.287 13.008 -16.793 1.00 91.06 81 ASN A CA 1
ATOM 633 C C . ASN A 1 81 ? 9.721 14.060 -15.829 1.00 91.06 81 ASN A C 1
ATOM 635 O O . ASN A 1 81 ? 8.498 14.198 -15.697 1.00 91.06 81 ASN A O 1
ATOM 639 N N . PHE A 1 82 ? 10.607 14.828 -15.189 1.00 94.75 82 PHE A N 1
ATOM 640 C CA . PHE A 1 82 ? 10.207 15.866 -14.238 1.00 94.75 82 PHE A CA 1
ATOM 641 C C . PHE A 1 82 ? 9.131 16.820 -14.796 1.00 94.75 82 PHE A C 1
ATOM 643 O O . PHE A 1 82 ? 8.080 16.921 -14.164 1.00 94.75 82 PHE A O 1
ATOM 650 N N . PRO A 1 83 ? 9.280 17.451 -15.985 1.00 95.50 83 PRO A N 1
ATOM 651 C CA . PRO A 1 83 ? 8.273 18.392 -16.484 1.00 95.50 83 PRO A CA 1
ATOM 652 C C . PRO A 1 83 ? 6.881 17.776 -16.664 1.00 95.50 83 PRO A C 1
ATOM 654 O O . PRO A 1 83 ? 5.875 18.400 -16.321 1.00 95.50 83 PRO A O 1
ATOM 657 N N . LYS A 1 84 ? 6.806 16.544 -17.189 1.00 91.81 84 LYS A N 1
ATOM 658 C CA . LYS A 1 84 ? 5.532 15.844 -17.396 1.00 91.81 84 LYS A CA 1
ATOM 659 C C . LYS A 1 84 ? 4.877 15.502 -16.060 1.00 91.81 84 LYS A C 1
ATOM 661 O O . LYS A 1 84 ? 3.685 15.753 -15.897 1.00 91.81 84 LYS A O 1
ATOM 666 N N . PHE A 1 85 ? 5.639 14.951 -15.117 1.00 93.75 85 PHE A N 1
ATOM 667 C CA . PHE A 1 85 ? 5.126 14.591 -13.796 1.00 93.75 85 PHE A CA 1
ATOM 668 C C . PHE A 1 85 ? 4.648 15.826 -13.026 1.00 93.75 85 PHE A C 1
ATOM 670 O O . PHE A 1 85 ? 3.502 15.881 -12.579 1.00 93.75 85 PHE A O 1
ATOM 677 N N . HIS A 1 86 ? 5.506 16.846 -12.955 1.00 96.06 86 HIS A N 1
ATOM 678 C CA . HIS A 1 86 ? 5.234 18.119 -12.294 1.00 96.06 86 HIS A CA 1
ATOM 679 C C . HIS A 1 86 ? 3.950 18.761 -12.820 1.00 96.06 86 HIS A C 1
ATOM 681 O O . HIS A 1 86 ? 3.060 19.073 -12.037 1.00 96.06 86 HIS A O 1
ATOM 687 N N . SER A 1 87 ? 3.786 18.859 -14.144 1.00 94.69 87 SER A N 1
ATOM 688 C CA . SER A 1 87 ? 2.586 19.443 -14.757 1.00 94.69 87 SER A CA 1
ATOM 689 C C . SER A 1 87 ? 1.291 18.702 -14.380 1.00 94.69 87 SER A C 1
ATOM 691 O O . SER A 1 87 ? 0.259 19.327 -14.102 1.00 94.69 87 SER A O 1
ATOM 693 N N . LEU A 1 88 ? 1.328 17.365 -14.323 1.00 92.12 88 LEU A N 1
ATOM 694 C CA . LEU A 1 88 ? 0.169 16.550 -13.942 1.00 92.12 88 LEU A CA 1
ATOM 695 C C . LEU A 1 88 ? -0.213 16.752 -12.470 1.00 92.12 88 LEU A C 1
ATOM 697 O O . LEU A 1 88 ? -1.405 16.861 -12.159 1.00 92.12 88 LEU A O 1
ATOM 701 N N . VAL A 1 89 ? 0.779 16.853 -11.584 1.00 94.25 89 VAL A N 1
ATOM 702 C CA . VAL A 1 89 ? 0.557 17.121 -10.158 1.00 94.25 89 VAL A CA 1
ATOM 703 C C . VAL A 1 89 ? 0.099 18.564 -9.949 1.00 94.25 89 VAL A C 1
ATOM 705 O O . VAL A 1 89 ? -0.988 18.778 -9.420 1.00 94.25 89 VAL A O 1
ATOM 708 N N . ALA A 1 90 ? 0.838 19.556 -10.447 1.00 95.69 90 ALA A N 1
ATOM 709 C CA . ALA A 1 90 ? 0.537 20.977 -10.269 1.00 95.69 90 ALA A CA 1
ATOM 710 C C . ALA A 1 90 ? -0.862 21.363 -10.775 1.00 95.69 90 ALA A C 1
ATOM 712 O O . ALA A 1 90 ? -1.571 22.115 -10.115 1.00 95.69 90 ALA A O 1
ATOM 713 N N . SER A 1 91 ? -1.309 20.792 -11.900 1.00 95.50 91 SER A N 1
ATOM 714 C CA . SER A 1 91 ? -2.660 21.028 -12.441 1.00 95.50 91 SER A CA 1
ATOM 715 C C . SER A 1 91 ? -3.796 20.374 -11.644 1.00 95.50 91 SER A C 1
ATOM 717 O O . SER A 1 91 ? -4.963 20.490 -12.027 1.00 95.50 91 SER A O 1
ATOM 719 N N . SER A 1 92 ? -3.477 19.598 -10.611 1.00 95.75 92 SER A N 1
ATOM 720 C CA . SER A 1 92 ? -4.451 18.877 -9.786 1.00 95.75 92 SER A CA 1
ATOM 721 C C . SER A 1 92 ? -4.626 19.488 -8.402 1.00 95.75 92 SER A C 1
ATOM 723 O O . SER A 1 92 ? -5.619 19.178 -7.758 1.00 95.75 92 SER A O 1
ATOM 725 N N . TYR A 1 93 ? -3.698 20.344 -7.970 1.00 96.00 93 TYR A N 1
ATOM 726 C CA . TYR A 1 93 ? -3.730 21.029 -6.680 1.00 96.00 93 TYR A CA 1
ATOM 727 C C . TYR A 1 93 ? -4.298 22.452 -6.811 1.00 96.00 93 TYR A C 1
ATOM 729 O O . TYR A 1 93 ? -4.233 23.054 -7.884 1.00 96.00 93 TYR A O 1
ATOM 737 N N . PRO A 1 94 ? -4.833 23.034 -5.721 1.00 94.38 94 PRO A N 1
ATOM 738 C CA . PRO A 1 94 ? -5.472 24.352 -5.733 1.00 94.38 94 PRO A CA 1
ATOM 739 C C . PRO A 1 94 ? -4.490 25.503 -5.981 1.00 94.38 94 PRO A C 1
ATOM 741 O O . PRO A 1 94 ? -4.903 26.609 -6.321 1.00 94.38 94 PRO A O 1
ATOM 744 N N . SER A 1 95 ? -3.191 25.271 -5.783 1.00 95.88 95 SER A N 1
ATOM 745 C CA . SER A 1 95 ? -2.136 26.240 -6.061 1.00 95.88 95 SER A CA 1
ATOM 746 C C . SER A 1 95 ? -0.824 25.531 -6.372 1.00 95.88 95 SER A C 1
ATOM 748 O O . SER A 1 95 ? -0.611 24.395 -5.944 1.00 95.88 95 SER A O 1
ATOM 750 N N . GLN A 1 96 ? 0.082 26.235 -7.052 1.00 94.75 96 GLN A N 1
ATOM 751 C CA . GLN A 1 96 ? 1.431 25.732 -7.285 1.00 94.75 96 GLN A CA 1
ATOM 752 C C . GLN A 1 96 ? 2.154 25.453 -5.962 1.00 94.75 96 GLN A C 1
ATOM 754 O O . GLN A 1 96 ? 2.678 24.366 -5.795 1.00 94.75 96 GLN A O 1
ATOM 759 N N . ALA A 1 97 ? 2.100 26.369 -4.989 1.00 96.38 97 ALA A N 1
ATOM 760 C CA . ALA A 1 97 ? 2.758 26.182 -3.693 1.00 96.38 97 ALA A CA 1
ATOM 761 C C . ALA A 1 97 ? 2.303 24.904 -2.962 1.00 96.38 97 ALA A C 1
ATOM 763 O O . ALA A 1 97 ? 3.128 24.211 -2.376 1.00 96.38 97 ALA A O 1
ATOM 764 N N . ALA A 1 98 ? 1.011 24.564 -3.036 1.00 95.81 98 ALA A N 1
ATOM 765 C CA . ALA A 1 98 ? 0.493 23.325 -2.454 1.00 95.81 98 ALA A CA 1
ATOM 766 C C . ALA A 1 98 ? 1.027 22.069 -3.167 1.00 95.81 98 ALA A C 1
ATOM 768 O O . ALA A 1 98 ? 1.290 21.065 -2.513 1.00 95.81 98 ALA A O 1
ATOM 769 N N . ALA A 1 99 ? 1.204 22.125 -4.490 1.00 96.44 99 ALA A N 1
ATOM 770 C CA . ALA A 1 99 ? 1.832 21.041 -5.242 1.00 96.44 99 ALA A CA 1
ATOM 771 C C . ALA A 1 99 ? 3.329 20.919 -4.923 1.00 96.44 99 ALA A C 1
ATOM 773 O O . ALA A 1 99 ? 3.799 19.812 -4.681 1.00 96.44 99 ALA A O 1
ATOM 774 N N . GLU A 1 100 ? 4.063 22.037 -4.892 1.00 97.00 100 GLU A N 1
ATOM 775 C CA . GLU A 1 100 ? 5.506 22.028 -4.614 1.00 97.00 100 GLU A CA 1
ATOM 776 C C . GLU A 1 100 ? 5.809 21.492 -3.211 1.00 97.00 100 GLU A C 1
ATOM 778 O O . GLU A 1 100 ? 6.739 20.711 -3.071 1.00 97.00 100 GLU A O 1
ATOM 783 N N . GLU A 1 101 ? 4.999 21.825 -2.192 1.00 96.81 101 GLU A N 1
ATOM 784 C CA . GLU A 1 101 ? 5.174 21.278 -0.834 1.00 96.81 101 GLU A CA 1
ATOM 785 C C . GLU A 1 101 ? 5.165 19.739 -0.852 1.00 96.81 101 GLU A C 1
ATOM 787 O O . GLU A 1 101 ? 5.978 19.089 -0.195 1.00 96.81 101 GLU A O 1
ATOM 792 N N . VAL A 1 102 ? 4.260 19.150 -1.640 1.00 96.69 102 VAL A N 1
ATOM 793 C CA . VAL A 1 102 ? 4.160 17.697 -1.806 1.00 96.69 102 VAL A CA 1
ATOM 794 C C . VAL A 1 102 ? 5.344 17.150 -2.598 1.00 96.69 102 VAL A C 1
ATOM 796 O O . VAL A 1 102 ? 5.949 16.175 -2.167 1.00 96.69 102 VAL A O 1
ATOM 799 N N . LEU A 1 103 ? 5.700 17.758 -3.731 1.00 96.75 103 LEU A N 1
ATOM 800 C CA . LEU A 1 103 ? 6.814 17.291 -4.563 1.00 96.75 103 LEU A CA 1
ATOM 801 C C . LEU A 1 103 ? 8.155 17.346 -3.815 1.00 96.75 103 LEU A C 1
ATOM 803 O O . LEU A 1 103 ? 8.932 16.391 -3.869 1.00 96.75 103 LEU A O 1
ATOM 807 N N . GLU A 1 104 ? 8.395 18.416 -3.058 1.00 96.44 104 GLU A N 1
ATOM 808 C CA . GLU A 1 104 ? 9.599 18.602 -2.249 1.00 96.44 104 GLU A CA 1
ATOM 809 C C . GLU A 1 104 ? 9.702 17.555 -1.131 1.00 96.44 104 GLU A C 1
ATOM 811 O O . GLU A 1 104 ? 10.775 16.993 -0.914 1.00 96.44 104 GLU A O 1
ATOM 816 N N . ALA A 1 105 ? 8.586 17.199 -0.484 1.00 96.75 105 ALA A N 1
ATOM 817 C CA . ALA A 1 105 ? 8.563 16.157 0.546 1.00 96.75 105 ALA A CA 1
ATOM 818 C C . ALA A 1 105 ? 8.970 14.761 0.032 1.00 96.75 105 ALA A C 1
ATOM 820 O O . ALA A 1 105 ? 9.373 13.907 0.827 1.00 96.75 105 ALA A O 1
ATOM 821 N N . TYR A 1 106 ? 8.879 14.533 -1.280 1.00 96.69 106 TYR A N 1
ATOM 822 C CA . TYR A 1 106 ? 9.331 13.313 -1.954 1.00 96.69 106 TYR A CA 1
ATOM 823 C C . TYR A 1 106 ? 10.671 13.487 -2.686 1.00 96.69 106 TYR A C 1
ATOM 825 O O . TYR A 1 106 ? 11.124 12.557 -3.342 1.00 96.69 106 TYR A O 1
ATOM 833 N N . GLY A 1 107 ? 11.328 14.649 -2.596 1.00 95.75 107 GLY A N 1
ATOM 834 C CA . GLY A 1 107 ? 12.590 14.901 -3.303 1.00 95.75 107 GLY A CA 1
ATOM 835 C C . GLY A 1 107 ? 12.442 14.981 -4.829 1.00 95.75 107 GLY A C 1
ATOM 836 O O . GLY A 1 107 ? 13.415 14.795 -5.563 1.00 95.75 107 GLY A O 1
ATOM 837 N N . ILE A 1 108 ? 11.234 15.264 -5.324 1.00 96.44 108 ILE A N 1
ATOM 838 C CA . ILE A 1 108 ? 10.953 15.421 -6.753 1.00 96.44 108 ILE A CA 1
ATOM 839 C C . ILE A 1 108 ? 11.353 16.839 -7.162 1.00 96.44 108 ILE A C 1
ATOM 841 O O . ILE A 1 108 ? 10.549 17.770 -7.121 1.00 96.44 108 ILE A O 1
ATOM 845 N N . LEU A 1 109 ? 12.619 17.001 -7.541 1.00 95.50 109 LEU A N 1
ATOM 846 C CA . LEU A 1 109 ? 13.223 18.292 -7.864 1.00 95.50 109 LEU A CA 1
ATOM 847 C C . LEU A 1 109 ? 13.668 18.341 -9.334 1.00 95.50 109 LEU A C 1
ATOM 849 O O . LEU A 1 109 ? 14.092 17.324 -9.884 1.00 95.50 109 LEU A O 1
ATOM 853 N N . PRO A 1 110 ? 13.657 19.522 -9.982 1.00 94.69 110 PRO A N 1
ATOM 854 C CA . PRO A 1 110 ? 14.111 19.669 -11.370 1.00 94.69 110 PRO A CA 1
ATOM 855 C C . PRO A 1 110 ? 15.607 19.375 -11.559 1.00 94.69 110 PRO A C 1
ATOM 857 O O . PRO A 1 110 ? 16.063 19.219 -12.688 1.00 94.69 110 PRO A O 1
ATOM 860 N N . THR A 1 111 ? 16.373 19.355 -10.467 1.00 94.81 111 THR A N 1
ATOM 861 C CA . THR A 1 111 ? 17.821 19.111 -10.444 1.00 94.81 111 THR A CA 1
ATOM 862 C C . THR A 1 111 ? 18.188 17.655 -10.175 1.00 94.81 111 THR A C 1
ATOM 864 O O . THR A 1 111 ? 19.368 17.324 -10.247 1.00 94.81 111 THR A O 1
ATOM 867 N N . SER A 1 112 ? 17.214 16.809 -9.831 1.00 94.69 112 SER A N 1
ATOM 868 C CA . SER A 1 112 ? 17.437 15.388 -9.569 1.00 94.69 112 SER A CA 1
ATOM 869 C C . SER A 1 112 ? 17.803 14.653 -10.860 1.00 94.69 112 SER A C 1
ATOM 871 O O . SER A 1 112 ? 17.311 14.977 -11.943 1.00 94.69 112 SER A O 1
ATOM 873 N N . SER A 1 113 ? 18.666 13.648 -10.749 1.00 94.88 113 SER A N 1
ATOM 874 C CA . SER A 1 113 ? 18.970 12.725 -11.844 1.00 94.88 113 SER A CA 1
ATOM 875 C C . SER A 1 113 ? 17.757 11.861 -12.208 1.00 94.88 113 SER A C 1
ATOM 877 O O . SER A 1 113 ? 16.838 11.689 -11.407 1.00 94.88 113 SER A O 1
ATOM 879 N N . ASP A 1 114 ? 17.770 11.253 -13.397 1.00 93.06 114 ASP A N 1
ATOM 880 C CA . ASP A 1 114 ? 16.687 10.359 -13.836 1.00 93.06 114 ASP A CA 1
ATOM 881 C C . ASP A 1 114 ? 16.466 9.184 -12.866 1.00 93.06 114 ASP A C 1
ATOM 883 O O . ASP A 1 114 ? 15.328 8.780 -12.634 1.00 93.06 114 ASP A O 1
ATOM 887 N N . ALA A 1 115 ? 17.538 8.659 -12.262 1.00 93.38 115 ALA A N 1
ATOM 888 C CA . ALA A 1 115 ? 17.452 7.583 -11.277 1.00 93.38 115 ALA A CA 1
ATOM 889 C C . ALA A 1 115 ? 16.793 8.055 -9.970 1.00 93.38 115 ALA A C 1
ATOM 891 O O . ALA A 1 115 ? 15.893 7.391 -9.463 1.00 93.38 115 ALA A O 1
ATOM 892 N N . GLU A 1 116 ? 17.190 9.220 -9.454 1.00 95.69 116 GLU A N 1
ATOM 893 C CA . GLU A 1 116 ? 16.582 9.807 -8.251 1.00 95.69 116 GLU A CA 1
ATOM 894 C C . GLU A 1 116 ? 15.109 10.156 -8.482 1.00 95.69 116 GLU A C 1
ATOM 896 O O . GLU A 1 116 ? 14.266 9.872 -7.633 1.00 95.69 116 GLU A O 1
ATOM 901 N N . LEU A 1 117 ? 14.780 10.717 -9.650 1.00 95.31 117 LEU A N 1
ATOM 902 C CA . LEU A 1 117 ? 13.399 10.992 -10.038 1.00 95.31 117 LEU A CA 1
ATOM 903 C C . LEU A 1 117 ? 12.577 9.712 -10.118 1.00 95.31 117 LEU A C 1
ATOM 905 O O . LEU A 1 117 ? 11.443 9.693 -9.652 1.00 95.31 117 LEU A O 1
ATOM 909 N N . PHE A 1 118 ? 13.131 8.639 -10.680 1.00 94.19 118 PHE A N 1
ATOM 910 C CA . PHE A 1 118 ? 12.433 7.365 -10.771 1.00 94.19 118 PHE A CA 1
ATOM 911 C C . PHE A 1 118 ? 12.093 6.784 -9.391 1.00 94.19 118 PHE A C 1
ATOM 913 O O . PHE A 1 118 ? 10.952 6.361 -9.177 1.00 94.19 118 PHE A O 1
ATOM 920 N N . GLU A 1 119 ? 13.038 6.803 -8.448 1.00 95.19 119 GLU A N 1
ATOM 921 C CA . GLU A 1 119 ? 12.784 6.370 -7.068 1.00 95.19 119 GLU A CA 1
ATOM 922 C C . GLU A 1 119 ? 11.740 7.266 -6.387 1.00 95.19 119 GLU A C 1
ATOM 924 O O . GLU A 1 119 ? 10.765 6.764 -5.825 1.00 95.19 119 GLU A O 1
ATOM 929 N N . ALA A 1 120 ? 11.870 8.588 -6.522 1.00 95.94 120 ALA A N 1
ATOM 930 C CA . ALA A 1 120 ? 10.945 9.554 -5.934 1.00 95.94 120 ALA A CA 1
ATOM 931 C C . ALA A 1 120 ? 9.518 9.440 -6.505 1.00 95.94 120 ALA A C 1
ATOM 933 O O . ALA A 1 120 ? 8.535 9.474 -5.760 1.00 95.94 120 ALA A O 1
ATOM 934 N N . PHE A 1 121 ? 9.379 9.249 -7.822 1.00 95.19 121 PHE A N 1
ATOM 935 C CA . PHE A 1 121 ? 8.089 8.987 -8.464 1.00 95.19 121 PHE A CA 1
ATOM 936 C C . PHE A 1 121 ? 7.477 7.682 -7.969 1.00 95.19 121 PHE A C 1
ATOM 938 O O . PHE A 1 121 ? 6.273 7.645 -7.712 1.00 95.19 121 PHE A O 1
ATOM 945 N N . SER A 1 122 ? 8.292 6.630 -7.839 1.00 94.50 122 SER A N 1
ATOM 946 C CA . SER A 1 122 ? 7.860 5.311 -7.371 1.00 94.50 122 SER A CA 1
ATOM 947 C C . SER A 1 122 ? 7.368 5.360 -5.926 1.00 94.50 122 SER A C 1
ATOM 949 O O . SER A 1 122 ? 6.314 4.796 -5.623 1.00 94.50 122 SER A O 1
ATOM 951 N N . GLU A 1 123 ? 8.076 6.075 -5.049 1.00 95.81 123 GLU A N 1
ATOM 952 C CA . GLU A 1 123 ? 7.658 6.285 -3.661 1.00 95.81 123 GLU A CA 1
ATOM 953 C C . GLU A 1 123 ? 6.352 7.088 -3.604 1.00 95.81 123 GLU A C 1
ATOM 955 O O . GLU A 1 123 ? 5.374 6.628 -3.011 1.00 95.81 123 GLU A O 1
ATOM 960 N N . PHE A 1 124 ? 6.292 8.239 -4.291 1.00 96.06 124 PHE A N 1
ATOM 961 C CA . PHE A 1 124 ? 5.097 9.084 -4.321 1.00 96.06 124 PHE A CA 1
ATOM 962 C C . PHE A 1 124 ? 3.869 8.309 -4.790 1.00 96.06 124 PHE A C 1
ATOM 964 O O . PHE A 1 124 ? 2.822 8.356 -4.145 1.00 96.06 124 PHE A O 1
ATOM 971 N N . ILE A 1 125 ? 3.969 7.591 -5.913 1.00 94.19 125 ILE A N 1
ATOM 972 C CA . ILE A 1 125 ? 2.806 6.917 -6.489 1.00 94.19 125 ILE A CA 1
ATOM 973 C C . ILE A 1 125 ? 2.365 5.719 -5.643 1.00 94.19 125 ILE A C 1
ATOM 975 O O . ILE A 1 125 ? 1.161 5.476 -5.530 1.00 94.19 125 ILE A O 1
ATOM 979 N N . SER A 1 126 ? 3.305 5.012 -5.005 1.00 95.44 126 SER A N 1
ATOM 980 C CA . SER A 1 126 ? 3.001 3.917 -4.075 1.00 95.44 126 SER A CA 1
ATOM 981 C C . SER A 1 126 ? 2.264 4.443 -2.847 1.00 95.44 126 SER A C 1
ATOM 983 O O . SER A 1 126 ? 1.187 3.945 -2.506 1.00 95.44 126 SER A O 1
ATOM 985 N N . ASP A 1 127 ? 2.777 5.516 -2.244 1.00 96.50 127 ASP A N 1
ATOM 986 C CA . ASP A 1 127 ? 2.159 6.161 -1.092 1.00 96.50 127 ASP A CA 1
ATOM 987 C C . ASP A 1 127 ? 0.770 6.713 -1.434 1.00 96.50 127 ASP A C 1
ATOM 989 O O . ASP A 1 127 ? -0.216 6.356 -0.789 1.00 96.50 127 ASP A O 1
ATOM 993 N N . ALA A 1 128 ? 0.670 7.524 -2.488 1.00 94.06 128 ALA A N 1
ATOM 994 C CA . ALA A 1 128 ? -0.561 8.184 -2.913 1.00 94.06 128 ALA A CA 1
ATOM 995 C C . ALA A 1 128 ? -1.667 7.205 -3.334 1.00 94.06 128 ALA A C 1
ATOM 997 O O . ALA A 1 128 ? -2.863 7.487 -3.184 1.00 94.06 128 ALA A O 1
ATOM 998 N N . THR A 1 129 ? -1.290 6.061 -3.911 1.00 90.38 129 THR A N 1
ATOM 999 C CA . THR A 1 129 ? -2.260 5.100 -4.447 1.00 90.38 129 THR A CA 1
ATOM 1000 C C . THR A 1 129 ? -2.649 4.048 -3.425 1.00 90.38 129 THR A C 1
ATOM 1002 O O . THR A 1 129 ? -3.832 3.684 -3.401 1.00 90.38 129 THR A O 1
ATOM 1005 N N . MET A 1 130 ? -1.708 3.612 -2.578 1.00 92.56 130 MET A N 1
ATOM 1006 C CA . MET A 1 130 ? -1.920 2.503 -1.656 1.00 92.56 130 MET A CA 1
ATOM 1007 C C . MET A 1 130 ? -1.588 2.822 -0.204 1.00 92.56 130 MET A C 1
ATOM 1009 O O . MET A 1 130 ? -2.513 2.861 0.608 1.00 92.56 130 MET A O 1
ATOM 1013 N N . LEU A 1 131 ? -0.321 3.069 0.141 1.00 95.31 131 LEU A N 1
ATOM 1014 C CA . LEU A 1 131 ? 0.092 3.047 1.548 1.00 95.31 131 LEU A CA 1
ATOM 1015 C C . LEU A 1 131 ? -0.612 4.115 2.389 1.00 95.31 131 LEU A C 1
ATOM 1017 O O . LEU A 1 131 ? -1.060 3.820 3.496 1.00 95.31 131 LEU A O 1
ATOM 1021 N N . HIS A 1 132 ? -0.806 5.322 1.848 1.00 95.31 132 HIS A N 1
ATOM 1022 C CA . HIS A 1 132 ? -1.573 6.373 2.519 1.00 95.31 132 HIS A CA 1
ATOM 1023 C C . HIS A 1 132 ? -3.009 5.930 2.810 1.00 95.31 132 HIS A C 1
ATOM 1025 O O . HIS A 1 132 ? -3.529 6.160 3.900 1.00 95.31 132 HIS A O 1
ATOM 1031 N N . LYS A 1 133 ? -3.658 5.252 1.860 1.00 92.81 133 LYS A N 1
ATOM 1032 C CA . LYS A 1 133 ? -5.039 4.781 2.028 1.00 92.81 133 LYS A CA 1
ATOM 1033 C C . LYS A 1 133 ? -5.129 3.657 3.054 1.00 92.81 133 LYS A C 1
ATOM 1035 O O . LYS A 1 133 ? -6.072 3.653 3.843 1.00 92.81 133 LYS A O 1
ATOM 1040 N N . VAL A 1 134 ? -4.154 2.746 3.075 1.00 94.38 134 VAL A N 1
ATOM 1041 C CA . VAL A 1 134 ? -4.075 1.691 4.096 1.00 94.38 134 VAL A CA 1
ATOM 1042 C C . VAL A 1 134 ? -3.845 2.303 5.479 1.00 94.38 134 VAL A C 1
ATOM 1044 O O . VAL A 1 134 ? -4.552 1.951 6.423 1.00 94.38 134 VAL A O 1
ATOM 1047 N N . TYR A 1 135 ? -2.948 3.288 5.590 1.00 93.88 135 TYR A N 1
ATOM 1048 C CA . TYR A 1 135 ? -2.740 4.058 6.818 1.00 93.88 135 TYR A CA 1
ATOM 1049 C C . TYR A 1 135 ? -4.037 4.728 7.293 1.00 93.88 135 TYR A C 1
ATOM 1051 O O . TYR A 1 135 ? -4.448 4.541 8.436 1.00 93.88 135 TYR A O 1
ATOM 1059 N N . ARG A 1 136 ? -4.753 5.434 6.408 1.00 93.50 136 ARG A N 1
ATOM 1060 C CA . ARG A 1 136 ? -6.042 6.059 6.745 1.00 93.50 136 ARG A CA 1
ATOM 1061 C C . ARG A 1 136 ? -7.094 5.050 7.197 1.00 93.50 136 ARG A C 1
ATOM 1063 O O . ARG A 1 136 ? -7.841 5.340 8.129 1.00 93.50 136 ARG A O 1
ATOM 1070 N N . ALA A 1 137 ? -7.169 3.888 6.548 1.00 92.94 137 ALA A N 1
ATOM 1071 C CA . ALA A 1 137 ? -8.076 2.817 6.952 1.00 92.94 137 ALA A CA 1
ATOM 1072 C C . ALA A 1 137 ? -7.726 2.301 8.357 1.00 92.94 137 ALA A C 1
ATOM 1074 O O . ALA A 1 137 ? -8.609 2.183 9.205 1.00 92.94 137 ALA A O 1
ATOM 1075 N N . SER A 1 138 ? -6.437 2.076 8.622 1.00 92.62 138 SER A N 1
ATOM 1076 C CA . SER A 1 138 ? -5.918 1.698 9.938 1.00 92.62 138 SER A CA 1
ATOM 1077 C C . SER A 1 138 ? -6.310 2.724 11.011 1.00 92.62 138 SER A C 1
ATOM 1079 O O . SER A 1 138 ? -6.949 2.364 12.000 1.00 92.62 138 SER A O 1
ATOM 1081 N N . GLU A 1 139 ? -6.034 4.012 10.793 1.00 92.81 139 GLU A N 1
ATOM 1082 C CA . GLU A 1 139 ? -6.371 5.080 11.747 1.00 92.81 139 GLU A CA 1
ATOM 1083 C C . GLU A 1 139 ? -7.881 5.216 11.976 1.00 92.81 139 GLU A C 1
ATOM 1085 O O . GLU A 1 139 ? -8.328 5.448 13.105 1.00 92.81 139 GLU A O 1
ATOM 1090 N N . PHE A 1 140 ? -8.684 5.030 10.923 1.00 92.56 140 PHE A N 1
ATOM 1091 C CA . PHE A 1 140 ? -10.137 4.998 11.036 1.00 92.56 140 PHE A CA 1
ATOM 1092 C C . PHE A 1 140 ? -10.599 3.864 11.953 1.00 92.56 140 PHE A C 1
ATOM 1094 O O . PHE A 1 140 ? -11.348 4.126 12.897 1.00 92.56 140 PHE A O 1
ATOM 1101 N N . PHE A 1 141 ? -10.150 2.626 11.715 1.00 90.44 141 PHE A N 1
ATOM 1102 C CA . PHE A 1 141 ? -10.561 1.484 12.531 1.00 90.44 141 PHE A CA 1
ATOM 1103 C C . PHE A 1 141 ? -10.110 1.639 13.982 1.00 90.44 141 PHE A C 1
ATOM 1105 O O . PHE A 1 141 ? -10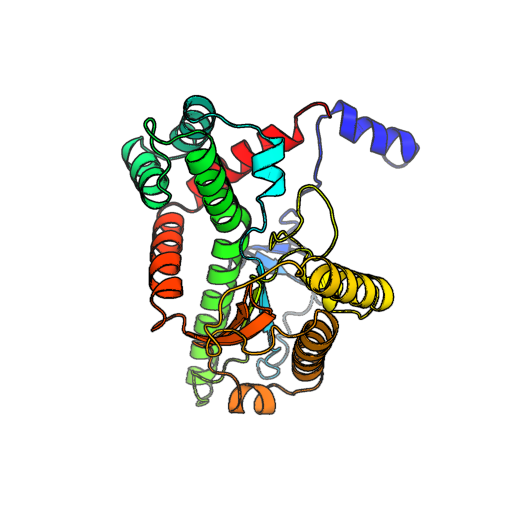.938 1.462 14.877 1.00 90.44 141 PHE A O 1
ATOM 1112 N N . LYS A 1 142 ? -8.859 2.054 14.224 1.00 90.50 142 LYS A N 1
ATOM 1113 C CA . LYS A 1 142 ? -8.345 2.326 15.576 1.00 90.50 142 LYS A CA 1
ATOM 1114 C C . LYS A 1 142 ? -9.200 3.363 16.299 1.00 90.50 142 LYS A C 1
ATOM 1116 O O . LYS A 1 142 ? -9.698 3.112 17.394 1.00 90.50 142 LYS A O 1
ATOM 1121 N N . THR A 1 143 ? -9.444 4.508 15.660 1.00 91.50 143 THR A N 1
ATOM 1122 C CA . THR A 1 143 ? -10.209 5.608 16.262 1.00 91.50 143 THR A CA 1
ATOM 1123 C C . THR A 1 143 ? -11.663 5.222 16.512 1.00 91.50 143 THR A C 1
ATOM 1125 O O . THR A 1 143 ? -12.214 5.508 17.576 1.00 91.50 143 THR A O 1
ATOM 1128 N N . HIS A 1 144 ? -12.315 4.602 15.527 1.00 89.81 144 HIS A N 1
ATOM 1129 C CA . HIS A 1 144 ? -13.722 4.234 15.627 1.00 89.81 144 HIS A CA 1
ATOM 1130 C C . HIS A 1 144 ? -13.936 3.179 16.715 1.00 89.81 144 HIS A C 1
ATOM 1132 O O . HIS A 1 144 ? -14.794 3.356 17.580 1.00 89.81 144 HIS A O 1
ATOM 1138 N N . ARG A 1 145 ? -13.121 2.120 16.724 1.00 87.94 145 ARG A N 1
ATOM 1139 C CA . ARG A 1 145 ? -13.232 1.030 17.699 1.00 87.94 145 ARG A CA 1
ATOM 1140 C C . ARG A 1 145 ? -12.789 1.446 19.093 1.00 87.94 145 ARG A C 1
ATOM 1142 O O . ARG A 1 145 ? -13.446 1.061 20.049 1.00 87.94 145 ARG A O 1
ATOM 1149 N N . GLY A 1 146 ? -11.774 2.302 19.222 1.00 88.94 146 GLY A N 1
ATOM 1150 C CA . GLY A 1 146 ? -11.384 2.865 20.517 1.00 88.94 146 GLY A CA 1
ATOM 1151 C C . GLY A 1 146 ? -12.521 3.670 21.157 1.00 88.94 146 GLY A C 1
ATOM 1152 O O . GLY A 1 146 ? -12.788 3.536 22.350 1.00 88.94 146 GLY A O 1
ATOM 1153 N N . LYS A 1 147 ? -13.272 4.445 20.358 1.00 89.00 147 LYS A N 1
ATOM 1154 C CA . LYS A 1 147 ? -14.483 5.139 20.834 1.00 89.00 147 LYS A CA 1
ATOM 1155 C C . LYS A 1 147 ? -15.578 4.162 21.269 1.00 89.00 147 LYS A C 1
ATOM 1157 O O . LYS A 1 147 ? -16.184 4.384 22.312 1.00 89.00 147 LYS A O 1
ATOM 1162 N N . GLN A 1 148 ? -15.818 3.094 20.506 1.00 86.25 148 GLN A N 1
ATOM 1163 C CA . GLN A 1 148 ? -16.787 2.056 20.885 1.00 86.25 148 GLN A CA 1
ATOM 1164 C C . GLN A 1 148 ? -16.378 1.350 22.183 1.00 86.25 148 GLN A C 1
ATOM 1166 O O . GLN A 1 148 ? -17.189 1.218 23.095 1.00 86.25 148 GLN A O 1
ATOM 1171 N N . ALA A 1 149 ? -15.107 0.967 22.314 1.00 85.62 149 ALA A N 1
ATOM 1172 C CA . ALA A 1 149 ? -14.578 0.332 23.515 1.00 85.62 149 ALA A CA 1
ATOM 1173 C C . ALA A 1 149 ? -14.812 1.199 24.762 1.00 85.62 149 ALA A C 1
ATOM 1175 O O . ALA A 1 149 ? -15.374 0.708 25.740 1.00 85.62 149 ALA A O 1
ATOM 1176 N N . LEU A 1 150 ? -14.506 2.502 24.692 1.00 88.62 150 LEU A N 1
ATOM 1177 C CA . LEU A 1 150 ? -14.762 3.448 25.786 1.00 88.62 150 LEU A CA 1
ATOM 1178 C C . LEU A 1 150 ? -16.242 3.518 26.181 1.00 88.62 150 LEU A C 1
ATOM 1180 O O . LEU A 1 150 ? -16.554 3.510 27.371 1.00 88.62 150 LEU A O 1
ATOM 1184 N N . LEU A 1 151 ? -17.153 3.564 25.204 1.00 88.38 151 LEU A N 1
ATOM 1185 C CA . LEU A 1 151 ? -18.599 3.600 25.460 1.00 88.38 151 LEU A CA 1
ATOM 1186 C C . LEU A 1 151 ? -19.105 2.331 26.161 1.00 88.38 151 LEU A C 1
ATOM 1188 O O . LEU A 1 151 ? -20.072 2.393 26.917 1.00 88.38 151 LEU A O 1
ATOM 1192 N N . HIS A 1 152 ? -18.434 1.201 25.943 1.00 85.19 152 HIS A N 1
ATOM 1193 C CA . HIS A 1 152 ? -18.763 -0.091 26.542 1.00 85.19 152 HIS A CA 1
ATOM 1194 C C . HIS A 1 152 ? -17.914 -0.439 27.777 1.00 85.19 152 HIS A C 1
ATOM 1196 O O . HIS A 1 152 ? -17.999 -1.563 28.269 1.00 85.19 152 HIS A O 1
ATOM 1202 N N . GLY A 1 153 ? -17.098 0.493 28.288 1.00 84.88 153 GLY A N 1
ATOM 1203 C CA . GLY A 1 153 ? -16.225 0.255 29.444 1.00 84.88 153 GLY A CA 1
ATOM 1204 C C . GLY A 1 153 ? -15.109 -0.769 29.192 1.00 84.88 153 GLY A C 1
ATOM 1205 O O . GLY A 1 153 ? -14.611 -1.371 30.141 1.00 84.88 153 GLY A O 1
ATOM 1206 N N . LYS A 1 154 ? -14.741 -0.989 27.925 1.00 84.25 154 LYS A N 1
ATOM 1207 C CA . LYS A 1 154 ? -13.624 -1.837 27.483 1.00 84.25 154 LYS A CA 1
ATOM 1208 C C . LYS A 1 154 ? -12.366 -0.975 27.281 1.00 84.25 154 LYS A C 1
ATOM 1210 O O . LYS A 1 154 ? -12.455 0.248 27.158 1.00 84.25 154 LYS A O 1
ATOM 1215 N N . ASP A 1 155 ? -11.194 -1.603 27.237 1.00 83.75 155 ASP A N 1
ATOM 1216 C CA . ASP A 1 155 ? -9.933 -0.895 26.989 1.00 83.75 155 ASP A CA 1
ATOM 1217 C C . ASP A 1 155 ? -9.867 -0.382 25.530 1.00 83.75 155 ASP A C 1
ATOM 1219 O O . ASP A 1 155 ? -9.972 -1.187 24.602 1.00 83.75 155 ASP A O 1
ATOM 1223 N N . PRO A 1 156 ? -9.680 0.931 25.287 1.00 83.44 156 PRO A N 1
ATOM 1224 C CA . PRO A 1 156 ? -9.557 1.495 23.940 1.00 83.44 156 PRO A CA 1
ATOM 1225 C C . PRO A 1 156 ? -8.300 1.090 23.169 1.00 83.44 156 PRO A C 1
ATOM 1227 O O . PRO A 1 156 ? -8.204 1.423 21.988 1.00 83.44 156 PRO A O 1
ATOM 1230 N N . LYS A 1 157 ? -7.328 0.434 23.808 1.00 79.94 157 LYS A N 1
ATOM 1231 C CA . LYS A 1 157 ? -6.132 -0.090 23.137 1.00 79.94 157 LYS A CA 1
ATOM 1232 C C . LYS A 1 157 ? -6.377 -1.438 22.464 1.00 79.94 157 LYS A C 1
ATOM 1234 O O . LYS A 1 157 ? -5.648 -1.807 21.554 1.00 79.94 157 LYS A O 1
ATOM 1239 N N . HIS A 1 158 ? -7.425 -2.144 22.864 1.00 79.25 158 HIS A N 1
ATOM 1240 C CA . HIS A 1 158 ? -7.762 -3.475 22.374 1.00 79.25 158 HIS A CA 1
ATOM 1241 C C . HIS A 1 158 ? -8.859 -3.362 21.308 1.00 79.25 158 HIS A C 1
ATOM 1243 O O . HIS A 1 158 ? -10.057 -3.382 21.596 1.00 79.25 158 HIS A O 1
ATOM 1249 N N . VAL A 1 159 ? -8.430 -3.098 20.068 1.00 83.56 159 VAL A N 1
ATOM 1250 C CA . VAL A 1 159 ? -9.314 -2.761 18.936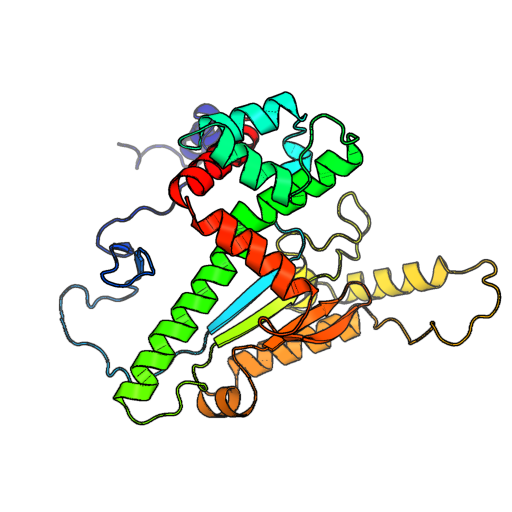 1.00 83.56 159 VAL A CA 1
ATOM 1251 C C . VAL A 1 159 ? -9.248 -3.766 17.782 1.00 83.56 159 VAL A C 1
ATOM 1253 O O . VAL A 1 159 ? -9.878 -3.533 16.745 1.00 83.56 159 VAL A O 1
ATOM 1256 N N . GLY A 1 160 ? -8.503 -4.868 17.921 1.00 86.62 160 GLY A N 1
ATOM 1257 C CA . GLY A 1 160 ? -8.362 -5.892 16.881 1.00 86.62 160 GLY A CA 1
ATOM 1258 C C . GLY A 1 160 ? -7.928 -5.343 15.516 1.00 86.62 160 GLY A C 1
ATOM 1259 O O . GLY A 1 160 ? -8.503 -5.727 14.494 1.00 86.62 160 GLY A O 1
ATOM 1260 N N . VAL A 1 161 ? -6.995 -4.384 15.497 1.00 89.62 161 VAL A N 1
ATOM 1261 C CA . VAL A 1 161 ? -6.410 -3.813 14.271 1.00 89.62 161 VAL A CA 1
ATOM 1262 C C . VAL A 1 161 ? -4.930 -4.161 14.237 1.00 89.62 161 VAL A C 1
ATOM 1264 O O . VAL A 1 161 ? -4.190 -3.752 15.125 1.00 89.62 161 VAL A O 1
ATOM 1267 N N . GLN A 1 162 ? -4.509 -4.885 13.204 1.00 92.88 162 GLN A N 1
ATOM 1268 C CA . GLN A 1 162 ? -3.116 -5.258 12.968 1.00 92.88 162 GLN A CA 1
ATOM 1269 C C . GLN A 1 162 ? -2.635 -4.658 11.647 1.00 92.88 162 GLN A C 1
ATOM 1271 O O . GLN A 1 162 ? -3.410 -4.538 10.692 1.00 92.88 162 GLN A O 1
ATOM 1276 N N . TYR A 1 163 ? -1.356 -4.290 11.586 1.00 94.81 163 TYR A N 1
ATOM 1277 C CA . TYR A 1 163 ? -0.730 -3.811 10.361 1.00 94.81 163 TYR A CA 1
ATOM 1278 C C . TYR A 1 163 ? 0.592 -4.534 10.088 1.00 94.81 163 TYR A C 1
ATOM 1280 O O . TYR A 1 163 ? 1.429 -4.694 10.978 1.00 94.81 163 TYR A O 1
ATOM 1288 N N . CYS A 1 164 ? 0.773 -4.952 8.838 1.00 95.75 164 CYS A N 1
ATOM 1289 C CA . CYS A 1 164 ? 1.973 -5.629 8.361 1.00 95.75 164 CYS A CA 1
ATOM 1290 C C . CYS A 1 164 ? 2.587 -4.855 7.194 1.00 95.75 164 CYS A C 1
ATOM 1292 O O . CYS A 1 164 ? 1.877 -4.356 6.319 1.00 95.75 164 CYS A O 1
ATOM 1294 N N . HIS A 1 165 ? 3.912 -4.793 7.147 1.00 97.62 165 HIS A N 1
ATOM 1295 C CA . HIS A 1 165 ? 4.636 -4.153 6.060 1.00 97.62 165 HIS A CA 1
ATOM 1296 C C . HIS A 1 165 ? 5.646 -5.107 5.434 1.00 97.62 165 HIS A C 1
ATOM 1298 O O . HIS A 1 165 ? 6.397 -5.777 6.143 1.00 97.62 165 HIS A O 1
ATOM 1304 N N . PHE A 1 166 ? 5.674 -5.151 4.105 1.00 97.94 166 PHE A N 1
ATOM 1305 C CA . PHE A 1 166 ? 6.547 -6.048 3.357 1.00 97.94 166 PHE A CA 1
ATOM 1306 C C . PHE A 1 166 ? 7.597 -5.262 2.580 1.00 97.94 166 PHE A C 1
ATOM 1308 O O . PHE A 1 166 ? 7.280 -4.482 1.683 1.00 97.94 166 PHE A O 1
ATOM 1315 N N . GLU A 1 167 ? 8.858 -5.505 2.910 1.00 96.81 167 GLU A N 1
ATOM 1316 C CA . GLU A 1 167 ? 10.023 -4.920 2.253 1.00 96.81 167 GLU A CA 1
ATOM 1317 C C . GLU A 1 167 ? 10.917 -5.968 1.576 1.00 96.81 167 GLU A C 1
ATOM 1319 O O . GLU A 1 167 ? 11.877 -5.625 0.889 1.00 96.81 167 GLU A O 1
ATOM 1324 N N . PHE A 1 168 ? 10.645 -7.259 1.771 1.00 95.31 168 PHE A N 1
ATOM 1325 C CA . PHE A 1 168 ? 11.335 -8.292 1.009 1.00 95.31 168 PHE A CA 1
ATOM 1326 C C . PHE A 1 168 ? 10.965 -8.197 -0.472 1.00 95.31 168 PHE A C 1
ATOM 1328 O O . PHE A 1 168 ? 9.832 -7.894 -0.852 1.00 95.31 168 PHE A O 1
ATOM 1335 N N . GLY A 1 169 ? 11.951 -8.467 -1.318 1.00 94.44 169 GLY A N 1
ATOM 1336 C CA . GLY A 1 169 ? 11.798 -8.368 -2.756 1.00 94.44 169 GLY A CA 1
ATOM 1337 C C . GLY A 1 169 ? 11.389 -9.667 -3.432 1.00 94.44 169 GLY A C 1
ATOM 1338 O O . GLY A 1 169 ? 11.544 -10.750 -2.874 1.00 94.44 169 GLY A O 1
ATOM 1339 N N . ASN A 1 170 ? 10.952 -9.554 -4.685 1.00 95.31 170 ASN A N 1
ATOM 1340 C CA . ASN A 1 170 ? 10.728 -10.705 -5.553 1.00 95.31 170 ASN A CA 1
ATOM 1341 C C . ASN A 1 170 ? 12.028 -11.528 -5.700 1.00 95.31 170 ASN A C 1
ATOM 1343 O O . ASN A 1 170 ? 13.040 -10.984 -6.157 1.00 95.31 170 ASN A O 1
ATOM 1347 N N . PRO A 1 171 ? 12.035 -12.818 -5.326 1.00 94.44 171 PRO A N 1
ATOM 1348 C CA . PRO A 1 171 ? 13.243 -13.636 -5.362 1.00 94.44 171 PRO A CA 1
ATOM 1349 C C . PRO A 1 171 ? 13.595 -14.117 -6.776 1.00 94.44 171 PRO A C 1
ATOM 1351 O O . PRO A 1 171 ? 14.709 -14.585 -6.998 1.00 94.44 171 PRO A O 1
ATOM 1354 N N . PHE A 1 172 ? 12.672 -14.011 -7.733 1.00 93.94 172 PHE A N 1
ATOM 1355 C CA . PHE A 1 172 ? 12.840 -14.535 -9.082 1.00 93.94 172 PHE A CA 1
ATOM 1356 C C . PHE A 1 172 ? 13.549 -13.538 -9.996 1.00 93.94 172 PHE A C 1
ATOM 1358 O O . PHE A 1 172 ? 13.361 -12.324 -9.899 1.00 93.94 172 PHE A O 1
ATOM 1365 N N . SER A 1 173 ? 14.348 -14.058 -10.928 1.00 90.31 173 SER A N 1
ATOM 1366 C CA . SER A 1 173 ? 15.053 -13.241 -11.913 1.00 90.31 173 SER A CA 1
ATOM 1367 C C . SER A 1 173 ? 14.084 -12.451 -12.792 1.00 90.31 173 SER A C 1
ATOM 1369 O O . SER A 1 173 ? 13.088 -12.980 -13.287 1.00 90.31 173 SER A O 1
ATOM 1371 N N . GLY A 1 174 ? 14.417 -11.189 -13.049 1.00 89.94 174 GLY A N 1
ATOM 1372 C CA . GLY A 1 174 ? 13.660 -10.336 -13.954 1.00 89.94 174 GLY A CA 1
ATOM 1373 C C . GLY A 1 174 ? 13.685 -8.867 -13.543 1.00 89.94 174 GLY A C 1
ATOM 1374 O O . GLY A 1 174 ? 14.345 -8.499 -12.574 1.00 89.94 174 GLY A O 1
ATOM 1375 N N . PRO A 1 175 ? 12.932 -8.010 -14.250 1.00 87.00 175 PRO A N 1
ATOM 1376 C CA . PRO A 1 175 ? 12.950 -6.564 -14.029 1.00 87.00 175 PRO A CA 1
ATOM 1377 C C . PRO A 1 175 ? 12.466 -6.105 -12.644 1.00 87.00 175 PRO A C 1
ATOM 1379 O O . PRO A 1 175 ? 12.575 -4.922 -12.335 1.00 87.00 175 PRO A O 1
ATOM 1382 N N . MET A 1 176 ? 11.872 -7.003 -11.854 1.00 90.56 176 MET A N 1
ATOM 1383 C CA . MET A 1 176 ? 11.364 -6.737 -10.503 1.00 90.56 176 MET A CA 1
ATOM 1384 C C . MET A 1 176 ? 12.098 -7.531 -9.422 1.00 90.56 176 MET A C 1
ATOM 1386 O O . MET A 1 176 ? 11.689 -7.493 -8.264 1.00 90.56 176 MET A O 1
ATOM 1390 N N . GLN A 1 177 ? 13.179 -8.232 -9.779 1.00 93.25 177 GLN A N 1
ATOM 1391 C CA . GLN A 1 177 ? 13.989 -8.97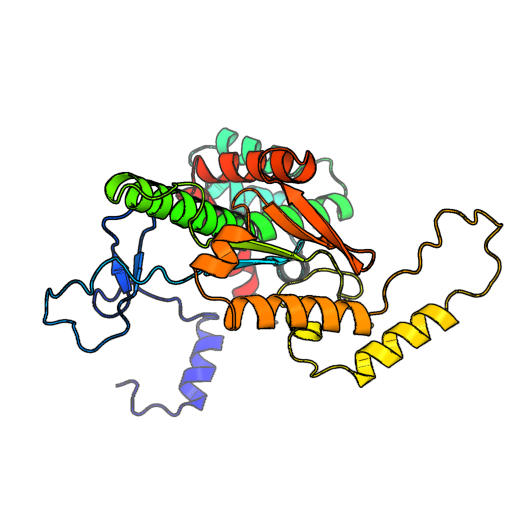5 -8.823 1.00 93.25 177 GLN A CA 1
ATOM 1392 C C . GLN A 1 177 ? 14.472 -8.050 -7.700 1.00 93.25 177 GLN A C 1
ATOM 1394 O O . GLN A 1 177 ? 14.979 -6.958 -7.952 1.00 93.25 177 GLN A O 1
ATOM 1399 N N . GLY A 1 178 ? 14.309 -8.491 -6.455 1.00 92.56 178 GLY A N 1
ATOM 1400 C CA . GLY A 1 178 ? 14.713 -7.739 -5.269 1.00 92.56 178 GLY A CA 1
ATOM 1401 C C . GLY A 1 178 ? 13.797 -6.568 -4.902 1.00 92.56 178 GLY A C 1
ATOM 1402 O O . GLY A 1 178 ? 14.078 -5.896 -3.917 1.00 92.56 178 GLY A O 1
ATOM 1403 N N . ILE A 1 179 ? 12.692 -6.344 -5.622 1.00 94.62 179 ILE A N 1
ATOM 1404 C CA . ILE A 1 179 ? 11.754 -5.247 -5.348 1.00 94.62 179 ILE A CA 1
ATOM 1405 C C . ILE A 1 179 ? 10.520 -5.752 -4.600 1.00 94.62 179 ILE A C 1
ATOM 1407 O O . ILE A 1 179 ? 9.889 -6.722 -5.026 1.00 94.62 179 ILE A O 1
ATOM 1411 N N . ALA A 1 180 ? 10.145 -5.058 -3.523 1.00 96.06 180 ALA A N 1
ATOM 1412 C CA . ALA A 1 180 ? 8.916 -5.288 -2.761 1.00 96.06 180 ALA A CA 1
ATOM 1413 C C . ALA A 1 180 ? 7.686 -4.682 -3.4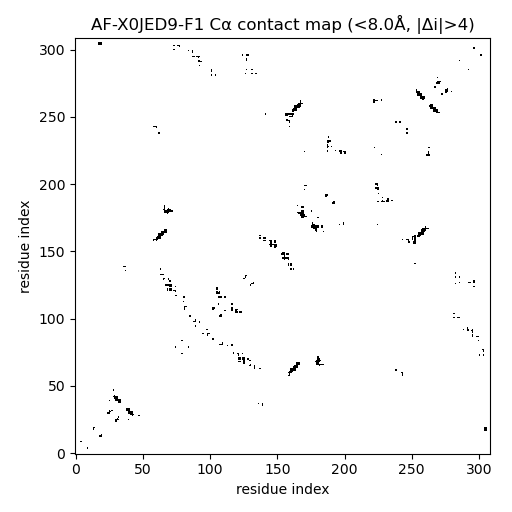67 1.00 96.06 180 ALA A C 1
ATOM 1415 O O . ALA A 1 180 ? 7.066 -3.724 -2.998 1.00 96.06 180 ALA A O 1
ATOM 1416 N N . HIS A 1 181 ? 7.386 -5.186 -4.662 1.00 95.06 181 HIS A N 1
ATOM 1417 C CA . HIS A 1 181 ? 6.313 -4.675 -5.516 1.00 95.06 181 HIS A CA 1
ATOM 1418 C C . HIS A 1 181 ? 4.929 -5.178 -5.093 1.00 95.06 181 HIS A C 1
ATOM 1420 O O . HIS A 1 181 ? 4.822 -6.098 -4.287 1.00 95.06 181 HIS A O 1
ATOM 1426 N N . HIS A 1 182 ? 3.866 -4.606 -5.665 1.00 94.81 182 HIS A N 1
ATOM 1427 C CA . HIS A 1 182 ? 2.492 -5.038 -5.399 1.00 94.81 182 HIS A CA 1
ATOM 1428 C C . HIS A 1 182 ? 2.308 -6.546 -5.608 1.00 94.81 182 HIS A C 1
ATOM 1430 O O . HIS A 1 182 ? 2.666 -7.080 -6.665 1.00 94.81 182 HIS A O 1
ATOM 1436 N N . GLY A 1 183 ? 1.750 -7.220 -4.600 1.00 93.94 183 GLY A N 1
ATOM 1437 C CA . GLY A 1 183 ? 1.453 -8.651 -4.623 1.00 93.94 183 GLY A CA 1
ATOM 1438 C C . GLY A 1 183 ? 2.660 -9.571 -4.417 1.00 93.94 183 GLY A C 1
ATOM 1439 O O . GLY A 1 183 ? 2.517 -10.785 -4.575 1.00 93.94 183 GLY A O 1
ATOM 1440 N N . VAL A 1 184 ? 3.848 -9.044 -4.091 1.00 95.56 184 VAL A N 1
ATOM 1441 C CA . VAL A 1 184 ? 5.051 -9.863 -3.841 1.00 95.56 184 VAL A CA 1
ATOM 1442 C C . VAL A 1 184 ? 4.848 -10.844 -2.680 1.00 95.56 184 VAL A C 1
ATOM 1444 O O . VAL A 1 184 ? 5.344 -11.967 -2.715 1.00 95.56 184 VAL A O 1
ATOM 1447 N N . GLU A 1 185 ? 4.062 -10.467 -1.676 1.00 95.88 185 GLU A N 1
ATOM 1448 C CA . GLU A 1 185 ? 3.729 -11.288 -0.515 1.00 95.88 185 GLU A CA 1
ATOM 1449 C C . GLU A 1 185 ? 2.940 -12.551 -0.885 1.00 95.88 185 GLU A C 1
ATOM 1451 O O . GLU A 1 185 ? 3.054 -13.574 -0.209 1.00 95.88 185 GLU A O 1
ATOM 1456 N N . LEU A 1 186 ? 2.203 -12.532 -2.004 1.00 96.06 186 LEU A N 1
ATOM 1457 C CA . LEU A 1 186 ? 1.433 -13.682 -2.488 1.00 96.06 186 LEU A CA 1
ATOM 1458 C C . LEU A 1 186 ? 2.329 -14.844 -2.936 1.00 96.06 186 LEU A C 1
ATOM 1460 O O . LEU A 1 186 ? 1.879 -15.991 -2.944 1.00 96.06 186 LEU A O 1
ATOM 1464 N N . ILE A 1 187 ? 3.596 -14.567 -3.269 1.00 96.12 187 ILE A N 1
ATOM 1465 C CA . ILE A 1 187 ? 4.603 -15.598 -3.557 1.00 96.12 187 ILE A CA 1
ATOM 1466 C C . ILE A 1 187 ? 4.797 -16.506 -2.330 1.00 96.12 187 ILE A C 1
ATOM 1468 O O . ILE A 1 187 ? 4.967 -17.719 -2.467 1.00 96.12 187 ILE A O 1
ATOM 1472 N N . TYR A 1 188 ? 4.722 -15.923 -1.134 1.00 95.75 188 TYR A N 1
ATOM 1473 C CA . TYR A 1 188 ? 5.043 -16.563 0.139 1.00 95.75 188 TYR A CA 1
ATOM 1474 C C . TYR A 1 188 ? 3.785 -17.037 0.888 1.00 95.75 188 TYR A C 1
ATOM 1476 O O . TYR A 1 188 ? 3.804 -18.092 1.522 1.00 95.75 188 TYR A O 1
ATOM 1484 N N . ALA A 1 189 ? 2.671 -16.307 0.768 1.00 95.19 189 ALA A N 1
ATOM 1485 C CA . ALA A 1 189 ? 1.477 -16.477 1.603 1.00 95.19 189 ALA A CA 1
ATOM 1486 C C . ALA A 1 189 ? 0.761 -17.837 1.475 1.00 95.19 189 ALA A C 1
ATOM 1488 O O . ALA A 1 189 ? 0.123 -18.274 2.427 1.00 95.19 189 ALA A O 1
ATOM 1489 N N . PHE A 1 190 ? 0.843 -18.506 0.318 1.00 94.12 190 PHE A N 1
ATOM 1490 C CA . PHE A 1 190 ? 0.031 -19.701 0.018 1.00 94.12 190 PHE A CA 1
ATOM 1491 C C . PHE A 1 190 ? 0.839 -20.980 -0.240 1.00 94.12 190 PHE A C 1
ATOM 1493 O O . PHE A 1 190 ? 0.262 -22.008 -0.580 1.00 94.12 190 PHE A O 1
ATOM 1500 N N . GLY A 1 191 ? 2.172 -20.930 -0.155 1.00 89.69 191 GLY A N 1
ATOM 1501 C CA . GLY A 1 191 ? 3.035 -22.097 -0.399 1.00 89.69 191 GLY A CA 1
ATOM 1502 C C . GLY A 1 191 ? 3.107 -22.574 -1.859 1.00 89.69 191 GLY A C 1
ATOM 1503 O O . GLY A 1 191 ? 3.766 -23.569 -2.150 1.00 89.69 191 GLY A O 1
ATOM 1504 N N . ASN A 1 192 ? 2.488 -21.853 -2.801 1.00 91.88 192 ASN A N 1
ATOM 1505 C CA . ASN A 1 192 ? 2.396 -22.245 -4.215 1.00 91.88 192 ASN A CA 1
ATOM 1506 C C . ASN A 1 192 ? 3.749 -22.293 -4.948 1.00 91.88 192 ASN A C 1
ATOM 1508 O O . ASN A 1 192 ? 3.858 -22.927 -5.996 1.00 91.88 192 ASN A O 1
ATOM 1512 N N . PHE A 1 193 ? 4.773 -21.619 -4.419 1.00 94.88 193 PHE A N 1
ATOM 1513 C CA . PHE A 1 193 ? 6.067 -21.438 -5.078 1.00 94.88 193 PHE A CA 1
ATOM 1514 C C . PHE A 1 193 ? 7.227 -22.146 -4.366 1.00 94.88 193 PHE A C 1
ATOM 1516 O O . PHE A 1 193 ? 8.374 -21.816 -4.641 1.00 94.88 193 PHE A O 1
ATOM 1523 N N . HIS A 1 194 ? 6.962 -23.131 -3.496 1.00 93.81 194 HIS A N 1
ATOM 1524 C CA . HIS A 1 194 ? 7.985 -23.799 -2.671 1.00 93.81 194 HIS A CA 1
ATOM 1525 C C . HIS A 1 194 ? 9.253 -24.192 -3.455 1.00 93.81 194 HIS A C 1
ATOM 1527 O O . HIS A 1 194 ? 10.331 -23.678 -3.174 1.00 93.81 194 HIS A O 1
ATOM 1533 N N . ASN A 1 195 ? 9.121 -25.000 -4.514 1.00 94.88 195 ASN A N 1
ATOM 1534 C CA . ASN A 1 195 ? 10.272 -25.440 -5.318 1.00 94.88 195 ASN A CA 1
ATOM 1535 C C . ASN A 1 195 ? 11.007 -24.272 -6.004 1.00 94.88 195 ASN A C 1
ATOM 1537 O O . ASN A 1 195 ? 12.219 -24.316 -6.196 1.00 94.88 195 ASN A O 1
ATOM 1541 N N . ALA A 1 196 ? 10.276 -23.229 -6.413 1.00 95.50 196 ALA A N 1
ATOM 1542 C CA . ALA A 1 196 ? 10.874 -22.059 -7.052 1.00 95.50 196 ALA A CA 1
ATOM 1543 C C . ALA A 1 196 ? 11.644 -21.196 -6.038 1.00 95.50 196 ALA A C 1
ATOM 1545 O O . ALA A 1 196 ? 12.684 -20.639 -6.380 1.00 95.50 196 ALA A O 1
ATOM 1546 N N . LEU A 1 197 ? 11.152 -21.109 -4.800 1.00 95.38 197 LEU A N 1
ATOM 1547 C CA . LEU A 1 197 ? 11.809 -20.413 -3.695 1.00 95.38 197 LEU A CA 1
ATOM 1548 C C . LEU A 1 197 ? 13.070 -21.151 -3.241 1.00 95.38 197 LEU A C 1
ATOM 1550 O O . LEU A 1 197 ? 14.109 -20.516 -3.086 1.00 95.38 197 LEU A O 1
ATOM 1554 N N . GLU A 1 198 ? 13.005 -22.480 -3.127 1.00 94.06 198 GLU A N 1
ATOM 1555 C CA . GLU A 1 198 ? 14.168 -23.320 -2.821 1.00 94.06 198 GLU A CA 1
ATOM 1556 C C . GLU A 1 198 ? 15.269 -23.138 -3.875 1.00 94.06 198 GLU A C 1
ATOM 1558 O O . GLU A 1 198 ? 16.429 -22.894 -3.542 1.00 94.06 198 GLU A O 1
ATOM 1563 N N . LYS A 1 199 ? 14.898 -23.158 -5.162 1.00 93.56 199 LYS A N 1
ATOM 1564 C CA . LYS A 1 199 ? 15.842 -22.893 -6.252 1.00 93.56 199 LYS A CA 1
ATOM 1565 C C . LYS A 1 199 ? 16.462 -21.494 -6.151 1.00 93.56 199 LYS A C 1
ATOM 1567 O O . LYS A 1 199 ? 17.667 -21.347 -6.339 1.00 93.56 199 LYS A O 1
ATOM 1572 N N . ALA A 1 200 ? 15.663 -20.474 -5.836 1.00 91.81 200 ALA A N 1
ATOM 1573 C CA . ALA A 1 200 ? 16.160 -19.108 -5.681 1.00 91.81 200 ALA A CA 1
ATOM 1574 C C . ALA A 1 200 ? 17.151 -18.968 -4.507 1.00 91.81 200 ALA A C 1
ATOM 1576 O O . ALA A 1 200 ? 18.089 -18.178 -4.591 1.00 91.81 200 ALA A O 1
ATOM 1577 N N . ASP A 1 201 ? 16.985 -19.737 -3.427 1.00 90.50 201 ASP A N 1
ATOM 1578 C CA . ASP A 1 201 ? 17.944 -19.766 -2.313 1.00 90.50 201 ASP A CA 1
ATOM 1579 C C . ASP A 1 201 ? 19.253 -20.490 -2.673 1.00 90.50 201 ASP A C 1
ATOM 1581 O O . ASP A 1 201 ? 20.337 -20.047 -2.278 1.00 90.50 201 ASP A O 1
ATOM 1585 N N . GLN A 1 202 ? 19.181 -21.555 -3.476 1.00 86.94 202 GLN A N 1
ATOM 1586 C CA . GLN A 1 202 ? 20.368 -22.255 -3.983 1.00 86.94 202 GLN A CA 1
ATOM 1587 C C . GLN A 1 202 ? 21.207 -21.342 -4.888 1.00 86.94 202 GLN A C 1
ATOM 1589 O O . GLN A 1 202 ? 22.411 -21.202 -4.679 1.00 86.94 202 GLN A O 1
ATOM 1594 N N . GLU A 1 203 ? 20.565 -20.643 -5.829 1.00 82.50 203 GLU A N 1
ATOM 1595 C CA . GLU A 1 203 ? 21.236 -19.725 -6.762 1.00 82.50 203 GLU A CA 1
ATOM 1596 C C . GLU A 1 203 ? 21.948 -18.561 -6.037 1.00 82.50 203 GLU A C 1
ATOM 1598 O O . GLU A 1 203 ? 23.016 -18.119 -6.464 1.00 82.50 203 GLU A O 1
ATOM 1603 N N . LEU A 1 204 ? 21.408 -18.090 -4.904 1.00 73.56 204 LEU A N 1
ATOM 1604 C CA . LEU A 1 204 ? 22.056 -17.077 -4.056 1.00 73.56 204 LEU A CA 1
ATOM 1605 C C . LEU A 1 204 ? 23.301 -17.610 -3.338 1.00 73.56 204 LEU A C 1
ATOM 1607 O O . LEU A 1 204 ? 24.264 -16.869 -3.148 1.00 73.56 204 LEU A O 1
ATOM 1611 N N . THR A 1 205 ? 23.279 -18.883 -2.947 1.00 66.00 205 THR A N 1
ATOM 1612 C CA . THR A 1 205 ? 24.406 -19.546 -2.279 1.00 66.00 205 THR A CA 1
ATOM 1613 C C . THR A 1 205 ? 25.549 -19.807 -3.263 1.00 66.00 205 THR A C 1
ATOM 1615 O O . THR A 1 205 ? 26.717 -19.607 -2.935 1.00 66.00 205 THR A O 1
ATOM 1618 N N . GLU A 1 206 ? 25.220 -20.183 -4.501 1.00 59.97 206 GLU A N 1
ATOM 1619 C CA . GLU A 1 206 ? 26.193 -20.455 -5.565 1.00 59.97 206 GLU A CA 1
ATOM 1620 C C . GLU A 1 206 ? 26.842 -19.181 -6.135 1.00 59.97 206 GLU A C 1
ATOM 1622 O O . GLU A 1 206 ? 28.019 -19.198 -6.496 1.00 59.97 206 GLU A O 1
ATOM 1627 N N . ALA A 1 207 ? 26.120 -18.054 -6.167 1.00 59.22 207 ALA A N 1
ATOM 1628 C CA . ALA A 1 207 ? 26.650 -16.764 -6.618 1.00 59.22 207 ALA A CA 1
ATOM 1629 C C . ALA A 1 207 ? 27.625 -16.096 -5.619 1.00 59.22 207 ALA A C 1
ATOM 1631 O O . ALA A 1 207 ? 28.311 -15.140 -5.981 1.00 59.22 207 ALA A O 1
ATOM 1632 N N . ALA A 1 208 ? 27.707 -16.584 -4.374 1.00 53.78 208 ALA A N 1
ATOM 1633 C CA . ALA A 1 208 ? 28.495 -15.991 -3.288 1.00 53.78 208 ALA A CA 1
ATOM 1634 C C . ALA A 1 208 ? 29.975 -16.446 -3.220 1.00 53.78 208 ALA A C 1
ATOM 1636 O O . ALA A 1 208 ? 30.638 -16.232 -2.205 1.00 53.78 208 ALA A O 1
ATOM 1637 N N . ILE A 1 209 ? 30.533 -17.040 -4.283 1.00 45.69 209 ILE A N 1
ATOM 1638 C CA . ILE A 1 209 ? 31.968 -17.376 -4.376 1.00 45.69 209 ILE A CA 1
ATOM 1639 C C . ILE A 1 209 ? 32.526 -16.702 -5.642 1.00 45.69 209 ILE A C 1
ATOM 1641 O O . ILE A 1 209 ? 32.193 -17.145 -6.742 1.00 45.69 209 ILE A O 1
ATOM 1645 N N . PRO A 1 210 ? 33.339 -15.625 -5.528 1.00 41.62 210 PRO A N 1
ATOM 1646 C CA . PRO A 1 210 ? 34.655 -15.690 -4.878 1.00 41.62 210 PRO A CA 1
ATOM 1647 C C . PRO A 1 210 ? 34.998 -14.545 -3.890 1.00 41.62 210 PRO A C 1
ATOM 1649 O O . PRO A 1 210 ? 34.722 -13.377 -4.138 1.00 41.62 210 PRO A O 1
ATOM 1652 N N . GLU A 1 211 ? 35.692 -14.933 -2.811 1.00 43.94 211 GLU A N 1
ATOM 1653 C CA . GLU A 1 211 ? 36.497 -14.132 -1.861 1.00 43.94 211 GLU A CA 1
ATOM 1654 C C . GLU A 1 211 ? 35.856 -12.875 -1.233 1.00 43.94 211 GLU A C 1
ATOM 1656 O O . GLU A 1 211 ? 36.070 -11.748 -1.676 1.00 43.94 211 GLU A O 1
ATOM 1661 N N . ILE A 1 212 ? 35.180 -13.050 -0.088 1.00 38.03 212 ILE A N 1
ATOM 1662 C CA . ILE A 1 212 ? 34.906 -11.953 0.856 1.00 38.03 212 ILE A CA 1
ATOM 1663 C C . ILE A 1 212 ? 35.953 -11.991 1.987 1.00 38.03 212 ILE A C 1
ATOM 1665 O O . ILE A 1 212 ? 36.111 -13.036 2.626 1.00 38.03 212 ILE A O 1
ATOM 1669 N N . PRO A 1 213 ? 36.662 -10.880 2.281 1.00 36.62 213 PRO A N 1
ATOM 1670 C CA . PRO A 1 213 ? 37.497 -10.774 3.468 1.00 36.62 213 PRO A CA 1
ATOM 1671 C C . PRO A 1 213 ? 36.625 -10.804 4.728 1.00 36.62 213 PRO A C 1
ATOM 1673 O O . PRO A 1 213 ? 35.601 -10.133 4.830 1.00 36.62 213 PRO A O 1
ATOM 1676 N N . SER A 1 214 ? 37.070 -11.599 5.693 1.00 42.50 214 SER A N 1
ATOM 1677 C CA . SER A 1 214 ? 36.457 -11.844 6.995 1.00 42.50 214 SER A CA 1
ATOM 1678 C C . SER A 1 214 ? 36.026 -10.563 7.728 1.00 42.50 214 SER A C 1
ATOM 1680 O O . SER A 1 214 ? 36.855 -9.899 8.346 1.00 42.50 214 SER A O 1
ATOM 1682 N N . ASN A 1 215 ? 34.724 -10.281 7.747 1.00 37.22 215 ASN A N 1
ATOM 1683 C CA . ASN A 1 215 ? 34.066 -9.578 8.849 1.00 37.22 215 ASN A CA 1
ATOM 1684 C C . ASN A 1 215 ? 32.890 -10.448 9.303 1.00 37.22 215 ASN A C 1
ATOM 1686 O O . ASN A 1 215 ? 31.776 -10.359 8.795 1.00 37.22 215 ASN A O 1
ATOM 1690 N N . ALA A 1 216 ? 33.191 -11.351 10.233 1.00 39.06 216 ALA A N 1
ATOM 1691 C CA . ALA A 1 216 ? 32.345 -12.455 10.680 1.00 39.06 216 ALA A CA 1
ATOM 1692 C C . ALA A 1 216 ? 31.178 -12.047 11.611 1.00 39.06 216 ALA A C 1
ATOM 1694 O O . ALA A 1 216 ? 30.651 -12.898 12.316 1.00 39.06 216 ALA A O 1
ATOM 1695 N N . GLU A 1 217 ? 30.760 -10.777 11.621 1.00 38.78 217 GLU A N 1
ATOM 1696 C CA . GLU A 1 217 ? 29.664 -10.290 12.483 1.00 38.78 217 GLU A CA 1
ATOM 1697 C C . GLU A 1 217 ? 28.400 -9.872 11.711 1.00 38.78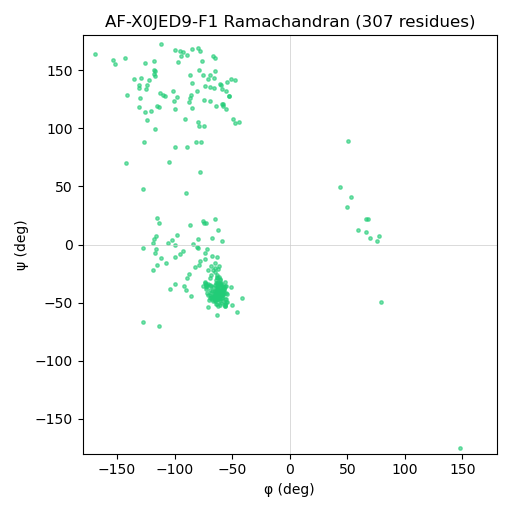 217 GLU A C 1
ATOM 1699 O O . GLU A 1 217 ? 27.353 -9.701 12.320 1.00 38.78 217 GLU A O 1
ATOM 1704 N N . ALA A 1 218 ? 28.453 -9.753 10.377 1.00 41.41 218 ALA A N 1
ATOM 1705 C CA . ALA A 1 218 ? 27.292 -9.392 9.545 1.00 41.41 218 ALA A CA 1
ATOM 1706 C C . ALA A 1 218 ? 26.705 -10.573 8.748 1.00 41.41 218 ALA A C 1
ATOM 1708 O O . ALA A 1 218 ? 25.747 -10.401 7.999 1.00 41.41 218 ALA A O 1
ATOM 1709 N N . ALA A 1 219 ? 27.273 -11.769 8.912 1.00 42.56 219 ALA A N 1
ATOM 1710 C CA . ALA A 1 219 ? 26.719 -13.018 8.403 1.00 42.56 219 ALA A CA 1
ATOM 1711 C C . ALA A 1 219 ? 25.782 -13.654 9.446 1.00 42.56 219 ALA A C 1
ATOM 1713 O O . ALA A 1 219 ? 25.867 -14.853 9.704 1.00 42.56 219 ALA A O 1
ATOM 1714 N N . GLU A 1 220 ? 24.907 -12.859 10.075 1.00 50.50 220 GLU A N 1
ATOM 1715 C CA . GLU A 1 220 ? 23.669 -13.444 10.596 1.00 50.50 220 GLU A CA 1
ATOM 1716 C C . GLU A 1 220 ? 22.975 -14.082 9.389 1.00 50.50 220 GLU A C 1
ATOM 1718 O O . GLU A 1 220 ? 22.742 -13.407 8.384 1.00 50.50 220 GLU A O 1
ATOM 1723 N N . GLU A 1 221 ? 22.762 -15.400 9.449 1.00 58.16 221 GLU A N 1
ATOM 1724 C CA . GLU A 1 221 ? 22.124 -16.200 8.404 1.00 58.16 221 GLU A CA 1
ATOM 1725 C C . GLU A 1 221 ? 20.895 -15.466 7.870 1.00 58.16 221 GLU A C 1
ATOM 1727 O O . GL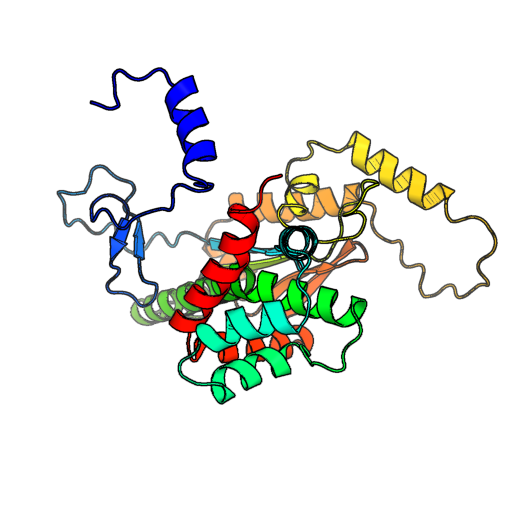U A 1 221 ? 19.853 -15.381 8.523 1.00 58.16 221 GLU A O 1
ATOM 1732 N N . ARG A 1 222 ? 21.020 -14.906 6.663 1.00 72.00 222 ARG A N 1
ATOM 1733 C CA . ARG A 1 222 ? 19.878 -14.373 5.935 1.00 72.00 222 ARG A CA 1
ATOM 1734 C C . ARG A 1 222 ? 18.870 -15.513 5.828 1.00 72.00 222 ARG A C 1
ATOM 1736 O O . ARG A 1 222 ? 19.179 -16.521 5.194 1.00 72.00 222 ARG A O 1
ATOM 1743 N N . LYS A 1 223 ? 17.691 -15.354 6.436 1.00 86.56 223 LYS A N 1
ATOM 1744 C CA . LYS A 1 223 ? 16.642 -16.383 6.407 1.00 86.56 223 LYS A CA 1
ATOM 1745 C C . LYS A 1 223 ? 16.386 -16.837 4.969 1.00 86.56 223 LYS A C 1
ATOM 1747 O O . LYS A 1 223 ? 16.439 -16.030 4.030 1.00 86.56 223 LYS A O 1
ATOM 1752 N N . SER A 1 224 ? 16.122 -18.124 4.772 1.00 92.25 224 SER A N 1
ATOM 1753 C CA . SER A 1 224 ? 15.756 -18.619 3.446 1.00 92.25 224 SER A CA 1
ATOM 1754 C C . SER A 1 224 ? 14.408 -18.020 3.015 1.00 92.25 224 SER A C 1
ATOM 1756 O O . SER A 1 224 ? 13.628 -17.524 3.835 1.00 92.25 224 SER A O 1
ATOM 1758 N N . ASN A 1 225 ? 14.112 -18.027 1.717 1.00 94.06 225 ASN A N 1
ATOM 1759 C CA . ASN A 1 225 ? 12.776 -17.681 1.236 1.00 94.06 225 ASN A CA 1
ATOM 1760 C C . ASN A 1 225 ? 11.714 -18.643 1.788 1.00 94.06 225 ASN A C 1
ATOM 1762 O O . ASN A 1 225 ? 10.565 -18.239 1.967 1.00 94.06 225 ASN A O 1
ATOM 1766 N N . ILE A 1 226 ? 12.093 -19.898 2.047 1.00 94.44 226 ILE A N 1
ATOM 1767 C CA . ILE A 1 226 ? 11.212 -20.897 2.655 1.00 94.44 226 ILE A CA 1
ATOM 1768 C C . ILE A 1 226 ? 10.868 -20.509 4.093 1.00 94.44 226 ILE A C 1
ATOM 1770 O O . ILE A 1 226 ? 9.687 -20.456 4.422 1.00 94.44 226 ILE A O 1
ATOM 1774 N N . ASP A 1 227 ? 11.862 -20.158 4.911 1.00 94.00 227 ASP A N 1
ATOM 1775 C CA . ASP A 1 227 ? 11.642 -19.753 6.308 1.00 94.00 227 ASP A CA 1
ATOM 1776 C C . ASP A 1 227 ? 10.793 -18.483 6.394 1.00 94.00 227 ASP A C 1
ATOM 1778 O O . ASP A 1 227 ? 9.845 -18.415 7.174 1.00 94.00 227 ASP A O 1
ATOM 1782 N N . LEU A 1 228 ? 11.073 -17.502 5.528 1.00 95.06 228 LEU A N 1
ATOM 1783 C CA . LEU A 1 228 ? 10.242 -16.307 5.387 1.00 95.06 228 LEU A CA 1
ATOM 1784 C C . LEU A 1 228 ? 8.789 -16.667 5.030 1.00 95.06 228 LEU A C 1
ATOM 1786 O O . LEU A 1 228 ? 7.850 -16.083 5.572 1.00 95.06 228 LEU A O 1
ATOM 1790 N N . GLY A 1 229 ? 8.605 -17.630 4.122 1.00 95.56 229 GLY A N 1
ATOM 1791 C CA . GLY A 1 229 ? 7.293 -18.150 3.746 1.00 95.56 229 GLY A CA 1
ATOM 1792 C C . GLY A 1 229 ? 6.551 -18.778 4.920 1.00 95.56 229 GLY A C 1
ATOM 1793 O O . GLY A 1 229 ? 5.382 -18.459 5.129 1.00 95.56 229 GLY A O 1
ATOM 1794 N N . CYS A 1 230 ? 7.234 -19.606 5.711 1.00 95.44 230 CYS A N 1
ATOM 1795 C CA . CYS A 1 230 ? 6.683 -20.203 6.926 1.00 95.44 230 CYS A CA 1
ATOM 1796 C C . CYS A 1 230 ? 6.273 -19.128 7.943 1.00 95.44 230 CYS A C 1
ATOM 1798 O O . CYS A 1 230 ? 5.149 -19.157 8.429 1.00 95.44 230 CYS A O 1
ATOM 1800 N N . GLU A 1 231 ? 7.120 -18.129 8.203 1.00 95.50 231 GLU A N 1
ATOM 1801 C CA . GLU A 1 231 ? 6.803 -17.052 9.155 1.00 95.50 231 GLU A CA 1
ATOM 1802 C C . GLU A 1 231 ? 5.606 -16.203 8.720 1.00 95.50 231 GLU A C 1
ATOM 1804 O O . GLU A 1 231 ? 4.755 -15.850 9.543 1.00 95.50 231 GLU A O 1
ATOM 1809 N N . LEU A 1 232 ? 5.506 -15.893 7.423 1.00 96.44 232 LEU A N 1
ATOM 1810 C CA . LEU A 1 232 ? 4.341 -15.197 6.888 1.00 96.44 232 LEU A CA 1
ATOM 1811 C C . LEU A 1 232 ? 3.078 -16.055 7.032 1.00 96.44 232 LEU A C 1
ATOM 1813 O O . LEU A 1 232 ? 2.047 -15.555 7.479 1.00 96.44 232 LEU A O 1
ATOM 1817 N N . GLN A 1 233 ? 3.149 -17.337 6.675 1.00 96.69 233 GLN A N 1
ATOM 1818 C CA . GLN A 1 233 ? 2.019 -18.261 6.784 1.00 96.69 233 GLN A CA 1
ATOM 1819 C C . GLN A 1 233 ? 1.562 -18.421 8.231 1.00 96.69 233 GLN A C 1
ATOM 1821 O O . GLN A 1 233 ? 0.368 -18.303 8.490 1.00 96.69 233 GLN A O 1
ATOM 1826 N N . ASP A 1 234 ? 2.483 -18.595 9.176 1.00 96.00 234 ASP A N 1
ATOM 1827 C CA . ASP A 1 234 ? 2.172 -18.689 10.602 1.00 96.00 234 ASP A CA 1
ATOM 1828 C C . ASP A 1 234 ? 1.468 -17.425 11.102 1.00 96.00 234 ASP A C 1
ATOM 1830 O O . ASP A 1 234 ? 0.476 -17.511 11.826 1.00 96.00 234 ASP A O 1
ATOM 1834 N N . MET A 1 235 ? 1.919 -16.240 10.678 1.00 94.81 235 MET A N 1
ATOM 1835 C CA . MET A 1 235 ? 1.253 -14.980 11.011 1.00 94.81 235 MET A CA 1
ATOM 1836 C C . MET A 1 235 ? -0.174 -14.914 10.446 1.00 94.81 235 MET A C 1
ATOM 1838 O O . MET A 1 235 ? -1.095 -14.544 11.178 1.00 94.81 235 MET A O 1
ATOM 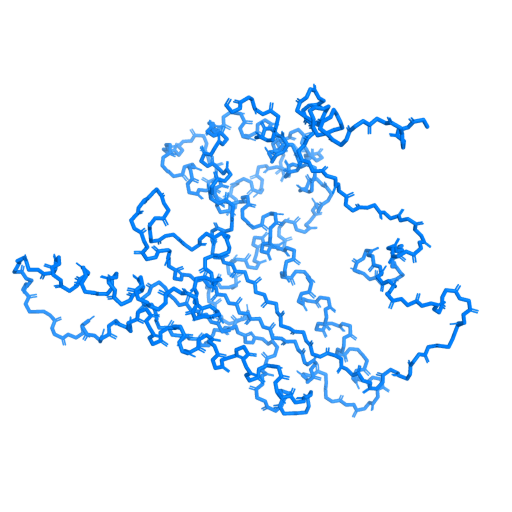1842 N N . LEU A 1 236 ? -0.365 -15.270 9.170 1.00 95.56 236 LEU A N 1
ATOM 1843 C CA . LEU A 1 236 ? -1.677 -15.254 8.515 1.00 95.56 236 LEU A CA 1
ATOM 1844 C C . LEU A 1 236 ? -2.630 -16.290 9.130 1.00 95.56 236 LEU A C 1
ATOM 1846 O O . LEU A 1 236 ? -3.780 -15.968 9.417 1.00 95.56 236 LEU A O 1
ATOM 1850 N N . ILE A 1 237 ? -2.153 -17.514 9.369 1.00 95.62 237 ILE A N 1
ATOM 1851 C CA . ILE A 1 237 ? -2.915 -18.588 10.017 1.00 95.62 237 ILE A CA 1
ATOM 1852 C C . ILE A 1 237 ? -3.315 -18.143 11.416 1.00 95.62 237 ILE A C 1
ATOM 1854 O O . ILE A 1 237 ? -4.492 -18.225 11.755 1.00 95.62 237 ILE A O 1
ATOM 1858 N N . ARG A 1 238 ? -2.370 -17.613 12.199 1.00 93.00 238 ARG A N 1
ATOM 1859 C CA . ARG A 1 238 ? -2.629 -17.098 13.545 1.00 93.00 238 ARG A CA 1
ATOM 1860 C C . ARG A 1 238 ? -3.724 -16.033 13.543 1.00 93.00 238 ARG A C 1
ATOM 1862 O O . ARG A 1 238 ? -4.650 -16.142 14.330 1.00 93.00 238 ARG A O 1
ATOM 1869 N N . PHE A 1 239 ? -3.671 -15.063 12.629 1.00 92.25 239 PHE A N 1
ATOM 1870 C CA . PHE A 1 239 ? -4.730 -14.057 12.486 1.00 92.25 239 PHE A CA 1
ATOM 1871 C C . PHE A 1 239 ? -6.108 -14.669 12.184 1.00 92.25 239 PHE A C 1
ATOM 1873 O O . PHE A 1 239 ? -7.121 -14.165 12.653 1.00 92.25 239 PHE A O 1
ATOM 1880 N N . VAL A 1 240 ? -6.159 -15.744 11.394 1.00 92.00 240 VAL A N 1
ATOM 1881 C CA . VAL A 1 240 ? -7.418 -16.412 11.031 1.00 92.00 240 VAL A CA 1
ATOM 1882 C C . VAL A 1 240 ? -7.985 -17.251 12.178 1.00 92.00 240 VAL A C 1
ATOM 1884 O O . VAL A 1 240 ? -9.205 -17.352 12.300 1.00 92.00 240 VAL A O 1
ATOM 1887 N N . VAL A 1 241 ? -7.126 -17.893 12.974 1.00 91.50 241 VAL A N 1
ATOM 1888 C CA . VAL A 1 241 ? -7.560 -18.806 14.046 1.00 91.50 241 VAL A CA 1
ATOM 1889 C C . VAL A 1 241 ? -7.791 -18.107 15.384 1.00 91.50 241 VAL A C 1
ATOM 1891 O O . VAL A 1 241 ? -8.611 -18.599 16.153 1.00 91.50 241 VAL A O 1
ATOM 1894 N N . GLU A 1 242 ? -7.091 -17.001 15.662 1.00 89.00 242 GLU A N 1
ATOM 1895 C CA . GLU A 1 242 ? -7.255 -16.229 16.900 1.00 89.00 242 GLU A CA 1
ATOM 1896 C C . GLU A 1 242 ? -8.614 -15.514 16.929 1.00 89.00 242 GLU A C 1
ATOM 1898 O O . GLU A 1 242 ? -9.024 -14.857 15.967 1.00 89.00 242 GLU A O 1
ATOM 1903 N N . ASP A 1 243 ? -9.301 -15.571 18.071 1.00 82.69 243 ASP A N 1
ATOM 1904 C CA . ASP A 1 243 ? -10.439 -14.691 18.330 1.00 82.69 243 ASP A CA 1
ATOM 1905 C C . ASP A 1 243 ? -9.982 -13.275 18.732 1.00 82.69 243 ASP A C 1
ATOM 1907 O O . ASP A 1 243 ? -8.810 -13.025 19.028 1.00 82.69 243 ASP A O 1
ATOM 1911 N N . CYS A 1 244 ? -10.898 -12.294 18.727 1.00 77.62 244 CYS A N 1
ATOM 1912 C CA . CYS A 1 244 ? -10.570 -10.905 19.095 1.00 77.62 244 CYS A CA 1
ATOM 1913 C C . CYS A 1 244 ? -9.844 -10.769 20.427 1.00 77.62 244 CYS A C 1
ATOM 1915 O O . CYS A 1 244 ? -8.976 -9.913 20.541 1.00 77.62 244 CYS A O 1
ATOM 1917 N N . ARG A 1 245 ? -10.187 -11.587 21.423 1.00 79.69 245 ARG A N 1
ATOM 1918 C CA . ARG A 1 245 ? -9.587 -11.497 22.753 1.00 79.69 245 ARG A CA 1
ATOM 1919 C C . ARG A 1 245 ? -8.147 -11.987 22.728 1.00 79.69 245 ARG A C 1
ATOM 1921 O O . ARG A 1 245 ? -7.306 -11.368 23.371 1.00 79.69 245 ARG A O 1
ATOM 1928 N N . GLU A 1 246 ? -7.873 -13.075 22.013 1.00 86.00 246 GLU A N 1
ATOM 1929 C CA . GLU A 1 246 ? -6.521 -13.618 21.851 1.00 86.00 246 GLU A CA 1
ATOM 1930 C C . GLU A 1 246 ? -5.615 -12.622 21.126 1.00 86.00 246 GLU A C 1
ATOM 1932 O O . GLU A 1 246 ? -4.527 -12.301 21.605 1.00 86.00 246 GLU A O 1
ATOM 1937 N N . THR A 1 247 ? -6.096 -12.045 20.025 1.00 82.56 247 THR A N 1
ATOM 1938 C CA . THR A 1 247 ? -5.346 -11.014 19.307 1.00 82.56 247 THR A CA 1
ATOM 1939 C C . THR A 1 247 ? -5.161 -9.749 20.134 1.00 82.56 247 THR A C 1
ATOM 1941 O O . THR A 1 247 ? -4.060 -9.207 20.147 1.00 82.56 247 THR A O 1
ATOM 1944 N N . ASP A 1 248 ? -6.190 -9.281 20.842 1.00 78.06 248 ASP A N 1
ATOM 1945 C CA . ASP A 1 248 ? -6.103 -8.071 21.664 1.00 78.06 248 ASP A CA 1
ATOM 1946 C C . ASP A 1 248 ? -5.046 -8.206 22.772 1.00 78.06 248 ASP A C 1
ATOM 1948 O O . ASP A 1 248 ? -4.369 -7.233 23.092 1.00 78.06 248 ASP A O 1
ATOM 1952 N N . GLN A 1 249 ? -4.850 -9.404 23.334 1.00 80.12 249 GLN A N 1
ATOM 1953 C CA . GLN A 1 249 ? -3.801 -9.647 24.333 1.00 80.12 249 GLN A CA 1
ATOM 1954 C C . GLN A 1 249 ? -2.383 -9.561 23.760 1.00 80.12 249 GLN A C 1
ATOM 1956 O O . GLN A 1 249 ? -1.439 -9.309 24.510 1.00 80.12 249 GLN A O 1
ATOM 1961 N N . ARG A 1 250 ? -2.219 -9.811 22.459 1.00 82.38 250 ARG A N 1
ATOM 1962 C CA . ARG A 1 250 ? -0.911 -9.938 21.809 1.00 82.38 250 ARG A CA 1
ATOM 1963 C C . ARG A 1 250 ? -0.525 -8.713 20.988 1.00 82.38 250 ARG A C 1
ATOM 1965 O O . ARG A 1 250 ? 0.658 -8.407 20.910 1.00 82.38 250 ARG A O 1
ATOM 1972 N N . ALA A 1 251 ? -1.479 -8.094 20.306 1.00 82.69 251 ALA A N 1
ATOM 1973 C CA . ALA A 1 251 ? -1.215 -7.075 19.304 1.00 82.69 251 ALA A CA 1
ATOM 1974 C C . ALA A 1 251 ? -1.431 -5.671 19.870 1.00 82.69 251 ALA A C 1
ATOM 1976 O O . ALA A 1 251 ? -2.532 -5.329 20.309 1.00 82.69 251 ALA A O 1
ATOM 1977 N N . ASP A 1 252 ? -0.397 -4.836 19.794 1.00 87.75 252 ASP A N 1
ATOM 1978 C CA . ASP A 1 252 ? -0.536 -3.399 20.008 1.00 87.75 252 ASP A CA 1
ATOM 1979 C C . ASP A 1 252 ? -0.934 -2.725 18.678 1.00 87.75 252 ASP A C 1
ATOM 1981 O O . ASP A 1 252 ? -0.268 -2.922 17.661 1.00 87.75 252 ASP A O 1
ATOM 1985 N N . PRO A 1 253 ? -1.998 -1.904 18.626 1.00 87.31 253 PRO A N 1
ATOM 1986 C CA . PRO A 1 253 ? -2.340 -1.155 17.418 1.00 87.31 253 PRO A CA 1
ATOM 1987 C C . PRO A 1 253 ? -1.261 -0.161 16.952 1.00 87.31 253 PRO A C 1
ATOM 1989 O O . PRO A 1 253 ? -1.330 0.318 15.817 1.00 87.31 253 PRO A O 1
ATOM 1992 N N . ASP A 1 254 ? -0.313 0.224 17.808 1.00 91.75 254 ASP A N 1
ATOM 1993 C CA . ASP A 1 254 ? 0.848 1.030 17.417 1.00 91.75 254 ASP A CA 1
ATOM 1994 C C . ASP A 1 254 ? 1.942 0.194 16.737 1.00 91.75 254 ASP A C 1
ATOM 1996 O O . ASP A 1 254 ? 2.785 0.760 16.040 1.00 91.75 254 ASP A O 1
ATOM 2000 N N . GLU A 1 255 ? 1.916 -1.132 16.888 1.00 93.81 255 GLU A N 1
ATOM 2001 C CA . GLU A 1 255 ? 2.906 -2.034 16.312 1.00 93.81 255 GLU A CA 1
ATOM 2002 C C . GLU A 1 255 ? 2.686 -2.304 14.817 1.00 93.81 255 GLU A C 1
ATOM 2004 O O . GLU A 1 255 ? 1.576 -2.301 14.276 1.00 93.81 255 GLU A O 1
ATOM 2009 N N . ILE A 1 256 ? 3.804 -2.565 14.148 1.00 95.62 256 ILE A N 1
ATOM 2010 C CA . ILE A 1 256 ? 3.911 -2.901 12.737 1.00 95.62 256 ILE A CA 1
ATOM 2011 C C . ILE A 1 256 ? 4.792 -4.138 12.632 1.00 95.62 256 ILE A C 1
ATOM 2013 O O . ILE A 1 256 ? 5.966 -4.095 13.000 1.00 95.62 256 ILE A O 1
ATOM 2017 N N . ALA A 1 257 ? 4.250 -5.233 12.106 1.00 95.94 257 ALA A N 1
ATOM 2018 C CA . ALA A 1 257 ? 5.072 -6.381 11.741 1.00 95.94 257 ALA A CA 1
ATOM 2019 C C . ALA A 1 257 ? 5.751 -6.097 10.392 1.00 95.94 257 ALA A C 1
ATOM 2021 O O . ALA A 1 257 ? 5.110 -6.180 9.343 1.00 95.94 257 ALA A O 1
ATOM 2022 N N . THR A 1 258 ? 7.034 -5.740 10.418 1.00 96.94 258 THR A N 1
ATOM 2023 C CA . THR A 1 258 ? 7.822 -5.424 9.221 1.00 96.94 258 THR A CA 1
ATOM 2024 C C . THR A 1 258 ? 8.674 -6.621 8.815 1.00 96.94 258 THR A C 1
ATOM 2026 O O . THR A 1 258 ? 9.596 -7.018 9.530 1.00 96.94 258 THR A O 1
ATOM 2029 N N . PHE A 1 259 ? 8.404 -7.164 7.630 1.00 96.88 259 PHE A N 1
ATOM 2030 C CA . PHE A 1 259 ? 9.235 -8.175 6.986 1.00 96.88 259 PHE A CA 1
ATOM 2031 C C . PHE A 1 259 ? 10.258 -7.476 6.092 1.00 96.88 259 PHE A C 1
ATOM 2033 O O . PHE A 1 259 ? 9.907 -6.908 5.059 1.00 96.88 259 PHE A O 1
ATOM 2040 N N . ARG A 1 260 ? 11.521 -7.481 6.505 1.00 95.00 260 ARG A N 1
ATOM 2041 C CA . ARG A 1 260 ? 12.574 -6.626 5.949 1.00 95.00 260 ARG A CA 1
ATOM 2042 C C . ARG A 1 260 ? 13.221 -7.224 4.699 1.00 95.00 260 ARG A C 1
ATOM 2044 O O . ARG A 1 260 ? 13.083 -8.406 4.390 1.00 95.00 260 ARG A O 1
ATOM 2051 N N . HIS A 1 261 ? 14.004 -6.403 4.004 1.00 91.94 261 HIS A N 1
ATOM 2052 C CA . HIS A 1 261 ? 14.777 -6.777 2.810 1.00 91.94 261 HIS A CA 1
ATOM 2053 C C . HIS A 1 261 ? 15.750 -7.959 3.034 1.00 91.94 261 HIS A C 1
ATOM 2055 O O . HIS A 1 261 ? 16.015 -8.765 2.132 1.00 91.94 261 HIS A O 1
ATOM 2061 N N . ASP A 1 262 ? 16.281 -8.070 4.253 1.00 89.69 262 ASP A N 1
ATOM 2062 C CA . ASP A 1 262 ? 17.150 -9.161 4.714 1.00 89.69 262 ASP A CA 1
ATOM 2063 C C . ASP A 1 262 ? 16.366 -10.431 5.101 1.00 89.69 262 ASP A C 1
ATOM 2065 O O . ASP A 1 262 ? 16.966 -11.410 5.534 1.00 89.69 262 ASP A O 1
ATOM 2069 N N . ARG A 1 263 ? 15.041 -10.438 4.889 1.00 91.94 263 ARG A N 1
ATOM 2070 C CA . ARG A 1 263 ? 14.098 -11.513 5.237 1.00 91.94 263 ARG A CA 1
ATOM 2071 C C . ARG A 1 263 ? 13.946 -11.741 6.743 1.00 91.94 263 ARG A C 1
ATOM 2073 O O . ARG A 1 263 ? 13.314 -12.710 7.148 1.00 91.94 263 ARG A O 1
ATOM 2080 N N . SER A 1 264 ? 14.478 -10.849 7.579 1.00 92.19 264 SER A N 1
ATOM 2081 C CA . SER A 1 264 ? 14.154 -10.817 9.004 1.00 92.19 264 SER A CA 1
ATOM 2082 C C . SER A 1 264 ? 12.773 -10.199 9.233 1.00 92.19 264 SER A C 1
ATOM 2084 O O . SER A 1 264 ? 12.267 -9.427 8.415 1.00 92.19 264 SER A O 1
ATOM 2086 N N . VAL A 1 265 ? 12.173 -10.517 10.377 1.00 93.75 265 VAL A N 1
ATOM 2087 C CA . VAL A 1 265 ? 10.915 -9.917 10.828 1.00 93.75 265 VAL A CA 1
ATOM 2088 C C . VAL A 1 265 ? 11.208 -9.081 12.060 1.00 93.75 265 VAL A C 1
ATOM 2090 O O . VAL A 1 265 ? 11.870 -9.547 12.989 1.00 93.75 265 VAL A O 1
ATOM 2093 N N . ARG A 1 266 ? 10.738 -7.834 12.067 1.00 94.00 266 ARG A N 1
ATOM 2094 C CA . ARG A 1 266 ? 10.847 -6.930 13.213 1.00 94.00 266 ARG A CA 1
ATOM 2095 C C . ARG A 1 266 ? 9.496 -6.335 13.552 1.00 94.00 266 ARG A C 1
ATOM 2097 O O . ARG A 1 266 ? 8.723 -5.996 12.663 1.00 94.00 266 ARG A O 1
ATOM 2104 N N . MET A 1 267 ? 9.261 -6.164 14.846 1.00 95.50 267 MET A N 1
ATOM 2105 C CA . MET A 1 267 ? 8.175 -5.326 15.332 1.00 95.50 267 MET A CA 1
ATOM 2106 C C . MET A 1 267 ? 8.675 -3.885 15.388 1.00 95.50 267 MET A C 1
ATOM 2108 O O . MET A 1 267 ? 9.637 -3.574 16.092 1.00 95.50 267 MET A O 1
ATOM 2112 N N . GLU A 1 268 ? 8.056 -3.022 14.598 1.00 96.06 268 GLU A N 1
ATOM 2113 C CA . GLU A 1 268 ? 8.292 -1.582 14.575 1.00 96.06 268 GLU A CA 1
ATOM 2114 C C . GLU A 1 268 ? 7.055 -0.854 15.112 1.00 96.06 268 GLU A C 1
ATOM 2116 O O . GLU A 1 268 ? 6.031 -1.477 15.369 1.00 96.06 268 GLU A O 1
ATOM 2121 N N . SER A 1 269 ? 7.135 0.461 15.307 1.00 94.69 269 SER A N 1
ATOM 2122 C CA . SER A 1 269 ? 6.033 1.247 15.873 1.00 94.69 269 SER A CA 1
ATOM 2123 C C . SER A 1 269 ? 5.747 2.487 15.036 1.00 94.69 269 SER A C 1
ATOM 2125 O O . SER A 1 269 ? 6.674 3.194 14.628 1.00 94.69 269 SER A O 1
ATOM 2127 N N . TRP A 1 270 ? 4.461 2.771 14.815 1.00 93.62 270 TRP A N 1
ATOM 2128 C CA . TRP A 1 270 ? 3.997 3.969 14.111 1.00 93.62 270 TRP A CA 1
ATOM 2129 C C . TRP A 1 270 ? 4.468 5.254 14.795 1.00 93.62 270 TRP A C 1
ATOM 2131 O O . TRP A 1 270 ? 4.842 6.219 14.122 1.00 93.62 270 TRP A O 1
ATOM 2141 N N . SER A 1 271 ? 4.430 5.276 16.129 1.00 93.19 271 SER A N 1
ATOM 2142 C CA . SER A 1 271 ? 4.691 6.477 16.920 1.00 93.19 271 SER A CA 1
ATOM 2143 C C . SER A 1 271 ? 6.166 6.705 17.264 1.00 93.19 271 SER A C 1
ATOM 2145 O O . SER A 1 271 ? 6.562 7.855 17.472 1.00 93.19 271 SER A O 1
ATOM 2147 N N . SER A 1 272 ? 6.980 5.645 17.313 1.00 93.56 272 SER A N 1
ATOM 2148 C CA . SER A 1 272 ? 8.355 5.711 17.831 1.00 93.56 272 SER A CA 1
ATOM 2149 C C . SER A 1 272 ? 9.449 5.342 16.825 1.00 93.56 272 SER A C 1
ATOM 2151 O O . SER A 1 272 ? 10.584 5.791 16.991 1.00 93.56 272 SER A O 1
ATOM 2153 N N . SER A 1 273 ? 9.144 4.589 15.761 1.00 96.31 273 SER A N 1
ATOM 2154 C CA . SER A 1 273 ? 10.136 4.287 14.721 1.00 96.31 273 SER A CA 1
ATOM 2155 C C . SER A 1 273 ? 10.380 5.509 13.840 1.00 96.31 273 SER A C 1
ATOM 2157 O O . SER A 1 273 ? 9.452 6.039 13.230 1.00 96.31 273 SER A O 1
ATOM 2159 N N . GLU A 1 274 ? 11.639 5.938 13.717 1.00 96.50 274 GLU A N 1
ATOM 2160 C CA . GLU A 1 274 ? 12.026 7.097 12.901 1.00 96.50 274 GLU A CA 1
ATOM 2161 C C . GLU A 1 274 ? 11.532 6.977 11.451 1.00 96.50 274 GLU A C 1
ATOM 2163 O O . GLU A 1 274 ? 10.971 7.935 10.909 1.00 96.50 274 GLU A O 1
ATOM 2168 N N . LYS A 1 275 ? 11.650 5.777 10.861 1.00 94.81 275 LYS A N 1
ATOM 2169 C CA . LYS A 1 275 ? 11.150 5.466 9.514 1.00 94.81 275 LYS A CA 1
ATOM 2170 C C . LYS A 1 275 ? 9.654 5.767 9.401 1.00 94.81 275 LYS A C 1
ATOM 2172 O O . LYS A 1 275 ? 9.225 6.495 8.503 1.00 94.81 275 LYS A O 1
ATOM 2177 N N . TRP A 1 276 ? 8.853 5.224 10.314 1.00 96.12 276 TRP A N 1
ATOM 2178 C CA . TRP A 1 276 ? 7.397 5.354 10.263 1.00 96.12 276 TRP A CA 1
ATOM 2179 C C . TRP A 1 276 ? 6.917 6.745 10.650 1.00 96.12 276 TRP A C 1
ATOM 2181 O O . TRP A 1 276 ? 5.977 7.252 10.038 1.00 96.12 276 TRP A O 1
ATOM 2191 N N . VAL A 1 277 ? 7.603 7.422 11.570 1.00 96.81 277 VAL A N 1
ATOM 2192 C CA . VAL A 1 277 ? 7.346 8.829 11.893 1.00 96.81 277 VAL A CA 1
ATOM 2193 C C . VAL A 1 277 ? 7.601 9.714 10.671 1.00 96.81 277 VAL A C 1
ATOM 2195 O O . VAL A 1 277 ? 6.781 10.583 10.366 1.00 96.81 277 VAL A O 1
ATOM 2198 N N . ALA A 1 278 ? 8.700 9.496 9.943 1.00 95.88 278 ALA A N 1
ATOM 2199 C CA . ALA A 1 278 ? 8.996 10.227 8.714 1.00 95.88 278 ALA A CA 1
ATOM 2200 C C . ALA A 1 278 ? 7.943 9.962 7.625 1.00 95.88 278 ALA A C 1
ATOM 2202 O O . ALA A 1 278 ? 7.400 10.912 7.056 1.00 95.88 278 ALA A O 1
ATOM 2203 N N . ARG A 1 279 ? 7.575 8.697 7.391 1.00 95.69 279 ARG A N 1
ATOM 2204 C CA . ARG A 1 279 ? 6.554 8.337 6.392 1.00 95.69 279 ARG A CA 1
ATOM 2205 C C . ARG A 1 279 ? 5.168 8.882 6.755 1.00 95.69 279 ARG A C 1
ATOM 2207 O O . ARG A 1 279 ? 4.484 9.461 5.917 1.00 95.69 279 ARG A O 1
ATOM 2214 N N . THR A 1 280 ? 4.796 8.836 8.034 1.00 95.81 280 THR A N 1
ATOM 2215 C CA . THR A 1 280 ? 3.539 9.409 8.545 1.00 95.81 280 THR A CA 1
ATOM 2216 C C . THR A 1 280 ? 3.464 10.924 8.341 1.00 95.81 280 THR A C 1
ATOM 2218 O O . THR A 1 280 ? 2.382 11.459 8.099 1.00 95.81 280 THR A O 1
ATOM 2221 N N . LYS A 1 281 ? 4.589 11.651 8.398 1.00 96.31 281 LYS A N 1
ATOM 2222 C CA . LYS A 1 281 ? 4.607 13.083 8.045 1.00 96.31 281 LYS A CA 1
ATOM 2223 C C . LYS A 1 281 ? 4.230 13.299 6.577 1.00 96.31 281 LYS A C 1
ATOM 2225 O O . LYS A 1 281 ? 3.423 14.187 6.308 1.00 96.31 281 LYS A O 1
ATOM 2230 N N . LYS A 1 282 ? 4.736 12.465 5.657 1.00 96.56 282 LYS A N 1
ATOM 2231 C CA . LYS A 1 282 ? 4.331 12.498 4.241 1.00 96.56 282 LYS A CA 1
ATOM 2232 C C . LYS A 1 282 ? 2.837 12.189 4.094 1.00 96.56 282 LYS A C 1
ATOM 2234 O O . LYS A 1 282 ? 2.121 12.952 3.459 1.00 96.56 282 LYS A O 1
ATOM 2239 N N . PHE A 1 283 ? 2.321 11.167 4.777 1.00 96.62 283 PHE A N 1
ATOM 2240 C CA . PHE A 1 283 ? 0.884 10.843 4.764 1.00 96.62 283 PHE A CA 1
ATOM 2241 C C . PHE A 1 283 ? -0.003 11.988 5.267 1.00 96.62 283 PHE A C 1
ATOM 2243 O O . PHE A 1 283 ? -1.017 12.308 4.651 1.00 96.62 283 PHE A O 1
ATOM 2250 N N . LYS A 1 284 ? 0.396 12.665 6.348 1.00 95.88 284 LYS A N 1
ATOM 2251 C CA . LYS A 1 284 ? -0.321 13.845 6.857 1.00 95.88 284 LYS A CA 1
ATOM 2252 C C . LYS A 1 284 ? -0.291 15.013 5.874 1.00 95.88 284 LYS A C 1
ATOM 2254 O O . LYS A 1 284 ? -1.261 15.762 5.794 1.00 95.88 284 LYS A O 1
ATOM 2259 N N . LEU A 1 285 ? 0.805 15.175 5.133 1.00 95.88 285 LEU A N 1
ATOM 2260 C CA . LEU A 1 285 ? 0.898 16.162 4.061 1.00 95.88 285 LEU A CA 1
ATOM 2261 C C . LEU A 1 285 ? -0.061 15.823 2.911 1.00 95.88 285 LEU A C 1
ATOM 2263 O O . LEU A 1 285 ? -0.804 16.693 2.463 1.00 95.88 285 LEU A O 1
ATOM 2267 N N . LEU A 1 286 ? -0.104 14.555 2.498 1.00 95.25 286 LEU A N 1
ATOM 2268 C CA . LEU A 1 286 ? -1.043 14.045 1.497 1.00 95.25 286 LEU A CA 1
ATOM 2269 C C . LEU A 1 286 ? -2.517 14.233 1.907 1.00 95.25 286 LEU A C 1
ATOM 2271 O O . LEU A 1 286 ? -3.364 14.505 1.056 1.00 95.25 286 LEU A O 1
ATOM 2275 N N . ASP A 1 287 ? -2.828 14.147 3.204 1.00 93.38 287 ASP A N 1
ATOM 2276 C CA . ASP A 1 287 ? -4.181 14.367 3.729 1.00 93.38 287 ASP A CA 1
ATOM 2277 C C . ASP A 1 287 ? -4.651 15.825 3.692 1.00 93.38 287 ASP A C 1
ATOM 2279 O O . ASP A 1 287 ? -5.863 16.056 3.680 1.00 93.38 287 ASP A O 1
ATOM 2283 N N . LYS A 1 288 ? -3.740 16.813 3.638 1.00 94.12 288 LYS A N 1
ATOM 2284 C CA . LYS A 1 288 ? -4.126 18.238 3.607 1.00 94.12 288 LYS A CA 1
ATOM 2285 C C . LYS A 1 288 ? -5.063 18.558 2.442 1.00 94.12 288 LYS A C 1
ATOM 2287 O O . LYS A 1 288 ? -5.953 19.391 2.592 1.00 94.12 288 LYS A O 1
ATOM 2292 N N . ASP A 1 289 ? -4.863 17.899 1.302 1.00 91.44 289 ASP A N 1
ATOM 2293 C CA . ASP A 1 289 ? -5.739 18.015 0.141 1.00 91.44 289 ASP A CA 1
ATOM 2294 C C . ASP A 1 289 ? -5.918 16.666 -0.567 1.00 91.44 289 ASP A C 1
ATOM 2296 O O . ASP A 1 289 ? -5.444 16.413 -1.680 1.00 91.44 289 ASP A O 1
ATOM 2300 N N . PHE A 1 290 ? -6.633 15.772 0.113 1.00 90.81 290 PHE A N 1
ATOM 2301 C CA . PHE A 1 290 ? -6.875 14.417 -0.371 1.00 90.81 290 PHE A CA 1
ATOM 2302 C C . PHE A 1 290 ? -7.628 14.355 -1.715 1.00 90.81 290 PHE A C 1
ATOM 2304 O O . PHE A 1 290 ? -7.443 13.417 -2.498 1.00 90.81 290 PHE A O 1
ATOM 2311 N N . ASN A 1 291 ? -8.478 15.345 -2.009 1.00 90.56 291 ASN A N 1
ATOM 2312 C CA . ASN A 1 291 ? -9.210 15.406 -3.276 1.00 90.56 291 ASN A CA 1
ATOM 2313 C C . ASN A 1 291 ? -8.269 15.735 -4.440 1.00 90.56 291 ASN A C 1
ATOM 2315 O O . ASN A 1 291 ? -8.333 15.081 -5.490 1.00 90.56 291 ASN A O 1
ATOM 2319 N N . SER A 1 292 ? -7.369 16.699 -4.241 1.00 93.75 292 SER A N 1
ATOM 2320 C CA . SER A 1 292 ? -6.318 17.031 -5.203 1.00 93.75 292 SER A CA 1
ATOM 2321 C C . SER A 1 292 ? -5.356 15.867 -5.404 1.00 93.75 292 SER A C 1
ATOM 2323 O O . SER A 1 292 ? -5.086 15.503 -6.550 1.00 93.75 292 SER A O 1
ATOM 2325 N N . LEU A 1 293 ? -4.939 15.193 -4.324 1.00 93.88 293 LEU A N 1
ATOM 2326 C CA . LEU A 1 293 ? -4.141 13.966 -4.404 1.00 93.88 293 LEU A CA 1
ATOM 2327 C C . LEU A 1 293 ? -4.844 12.898 -5.248 1.00 93.88 293 LEU A C 1
ATOM 2329 O O . LEU A 1 293 ? -4.271 12.363 -6.193 1.00 93.88 293 LEU A O 1
ATOM 2333 N N . THR A 1 294 ? -6.110 12.607 -4.944 1.00 88.88 294 THR A N 1
ATOM 2334 C CA . THR A 1 294 ? -6.895 11.608 -5.681 1.00 88.88 294 THR A CA 1
ATOM 2335 C C . THR A 1 294 ? -6.994 11.967 -7.165 1.00 88.88 294 THR A C 1
ATOM 2337 O O . THR A 1 294 ? -6.916 11.088 -8.026 1.00 88.88 294 THR A O 1
ATOM 2340 N N . THR A 1 295 ? -7.142 13.253 -7.481 1.00 90.00 295 THR A N 1
ATOM 2341 C CA . THR A 1 295 ? -7.172 13.755 -8.860 1.00 90.00 295 THR A CA 1
ATOM 2342 C C . THR A 1 295 ? -5.815 13.598 -9.546 1.00 90.00 295 THR A C 1
ATOM 2344 O O . THR A 1 295 ? -5.765 13.096 -10.670 1.00 90.00 295 THR A O 1
ATOM 2347 N N . ALA A 1 296 ? -4.721 13.954 -8.869 1.00 91.50 296 ALA A N 1
ATOM 2348 C CA . ALA A 1 296 ? -3.359 13.801 -9.372 1.00 91.50 296 ALA A CA 1
ATOM 2349 C C . ALA A 1 296 ? -3.045 12.331 -9.671 1.00 91.50 296 ALA A C 1
ATOM 2351 O O . ALA A 1 296 ? -2.666 11.999 -10.793 1.00 91.50 296 ALA A O 1
ATOM 2352 N N . THR A 1 297 ? -3.306 11.433 -8.718 1.00 88.81 297 THR A N 1
ATOM 2353 C CA . THR A 1 297 ? -3.103 9.990 -8.880 1.00 88.81 297 THR A CA 1
ATOM 2354 C C . THR A 1 297 ? -3.942 9.427 -10.024 1.00 88.81 297 THR A C 1
ATOM 2356 O O . THR A 1 297 ? -3.431 8.653 -10.828 1.00 88.81 297 THR A O 1
ATOM 2359 N N . LYS A 1 298 ? -5.205 9.852 -10.177 1.00 84.19 298 LYS A N 1
ATOM 2360 C CA . LYS A 1 298 ? -6.039 9.450 -11.324 1.00 84.19 298 LYS A CA 1
ATOM 2361 C C . LYS A 1 298 ? -5.451 9.901 -12.659 1.00 84.19 298 LYS A C 1
ATOM 2363 O O . LYS A 1 298 ? -5.485 9.123 -13.606 1.00 84.19 298 LYS A O 1
ATOM 2368 N N . LYS A 1 299 ? -4.913 11.120 -12.756 1.00 85.94 299 LYS A N 1
ATOM 2369 C CA . LYS A 1 299 ? -4.258 11.600 -13.985 1.00 85.94 299 LYS A CA 1
ATOM 2370 C C . LYS A 1 299 ? -2.954 10.855 -14.267 1.00 85.94 299 LYS A C 1
ATOM 2372 O O . LYS A 1 299 ? -2.705 10.505 -15.415 1.00 85.94 299 LYS A O 1
ATOM 2377 N N . LEU A 1 300 ? -2.147 10.602 -13.238 1.00 85.94 300 LEU A N 1
ATOM 2378 C CA . LEU A 1 300 ? -0.890 9.863 -13.350 1.00 85.94 300 LEU A CA 1
ATOM 2379 C C . LEU A 1 300 ? -1.166 8.424 -13.802 1.00 85.94 300 LEU A C 1
ATOM 2381 O O . LEU A 1 300 ? -0.779 8.041 -14.901 1.00 85.94 300 LEU A O 1
ATOM 2385 N N . VAL A 1 301 ? -1.931 7.656 -13.026 1.00 77.94 301 VAL A N 1
ATOM 2386 C CA . VAL A 1 301 ? -2.251 6.255 -13.340 1.00 77.94 301 VAL A CA 1
ATOM 2387 C C . VAL A 1 301 ? -3.084 6.144 -14.625 1.00 77.94 301 VAL A C 1
ATOM 2389 O O . VAL A 1 301 ? -2.784 5.323 -15.491 1.00 77.94 301 VAL A O 1
ATOM 2392 N N . GLY A 1 302 ? -4.086 7.010 -14.808 1.00 68.50 302 GLY A N 1
ATOM 2393 C CA . GLY A 1 302 ? -4.903 7.078 -16.025 1.00 68.50 302 GLY A CA 1
ATOM 2394 C C . GLY A 1 302 ? -4.085 7.387 -17.282 1.00 68.50 302 GLY A C 1
ATOM 2395 O O . GLY A 1 302 ? -4.355 6.837 -18.348 1.00 68.50 302 GLY A O 1
ATOM 2396 N N . GLY A 1 303 ? -3.037 8.202 -17.146 1.00 61.16 303 GLY A N 1
ATOM 2397 C CA . GLY A 1 303 ? -2.088 8.488 -18.215 1.00 61.16 303 GLY A CA 1
ATOM 2398 C C . GLY A 1 303 ? -1.271 7.275 -18.663 1.00 61.16 303 GLY A C 1
ATOM 2399 O O . GLY A 1 303 ? -0.828 7.276 -19.804 1.00 61.16 303 GLY A O 1
ATOM 2400 N N . VAL A 1 304 ? -1.101 6.257 -17.809 1.00 59.91 304 VAL A N 1
ATOM 2401 C CA . VAL A 1 304 ? -0.444 4.973 -18.139 1.00 59.91 304 VAL A CA 1
ATOM 2402 C C . VAL A 1 304 ? -1.437 3.998 -18.760 1.00 59.91 304 VAL A C 1
ATOM 2404 O O . VAL A 1 304 ? -1.159 3.374 -19.776 1.00 59.91 304 VAL A O 1
ATOM 2407 N N . ILE A 1 305 ? -2.630 3.920 -18.178 1.00 56.78 305 ILE A N 1
ATOM 2408 C CA . ILE A 1 305 ? -3.751 3.097 -18.645 1.00 56.78 305 ILE A CA 1
ATOM 2409 C C . ILE A 1 305 ? -4.166 3.425 -20.087 1.00 56.78 305 ILE A C 1
ATOM 2411 O O . ILE A 1 305 ? -4.533 2.531 -20.845 1.00 56.78 305 ILE A O 1
ATOM 2415 N N . GLY A 1 306 ? -4.112 4.702 -20.470 1.00 51.47 306 GLY A N 1
ATOM 2416 C CA . GLY A 1 306 ? -4.432 5.153 -21.824 1.00 51.47 306 GLY A CA 1
ATOM 2417 C C . GLY A 1 306 ? -3.304 4.968 -22.846 1.00 51.47 306 GLY A C 1
ATOM 2418 O O . GLY A 1 306 ? -3.496 5.309 -24.015 1.00 51.47 306 GLY A O 1
ATOM 2419 N N . MET A 1 307 ? -2.125 4.473 -22.445 1.00 52.31 307 MET A N 1
ATOM 2420 C CA . MET A 1 307 ? -1.021 4.227 -23.377 1.00 52.31 307 MET A CA 1
ATOM 2421 C C . MET A 1 307 ? -1.332 2.997 -24.234 1.00 52.31 307 MET A C 1
ATOM 2423 O O . MET A 1 307 ? -1.796 1.976 -23.732 1.00 52.31 307 MET A O 1
ATOM 2427 N N . ARG A 1 308 ? -1.065 3.080 -25.544 1.00 43.69 308 ARG A N 1
ATOM 2428 C CA . ARG A 1 308 ? -0.984 1.869 -26.371 1.00 43.69 308 ARG A CA 1
ATOM 2429 C C . ARG A 1 308 ? 0.195 1.046 -25.848 1.00 43.69 308 ARG A C 1
ATOM 2431 O O . ARG A 1 308 ? 1.311 1.565 -25.849 1.00 43.69 308 ARG A O 1
ATOM 2438 N N . LEU A 1 309 ? -0.084 -0.170 -25.381 1.00 39.12 309 LEU A N 1
ATOM 2439 C CA . LEU A 1 309 ? 0.931 -1.201 -25.156 1.00 39.12 309 LEU A CA 1
ATOM 2440 C C . LEU A 1 309 ? 1.610 -1.564 -26.481 1.00 39.12 309 LEU A C 1
ATOM 2442 O O . LEU A 1 309 ? 0.890 -1.617 -27.509 1.00 39.12 309 LEU A O 1
#

Secondary structure (DSSP, 8-state):
-GGGS-HHHHHHHHHHTT---------SSSEEE-SSTTSEEE--SS-TT------TT-PPPEEEEEETBTTHHHHHHHT--HHHHHHHHHTTSSSHHHHHHHHHHTT--TTS-HHHHHHHHHHHHHIIIIIHHHHHHHHHHHHHHHHHHHHTTS-TT---EEEEEE-PPB-SSSTTBT--BTTTTHHHHTSTTHHHHHHHHHHHHHTT-S-----TTS---PPPHHHHHHHHHHHHHHHHHS-HHHHHHH--TTEEEEE-TTS-EEEEETTT-HHHHHHHHHHHHHHTTHHHHHHHHHHHHHHHHTS--